Protein AF-A0A7X7NTD8-F1 (afdb_monomer_lite)

Structure (mmCIF, N/CA/C/O backbone):
data_AF-A0A7X7NTD8-F1
#
_entry.id   AF-A0A7X7NTD8-F1
#
loop_
_atom_site.group_PDB
_atom_site.id
_atom_site.type_symbol
_atom_site.label_atom_id
_atom_site.label_alt_id
_atom_site.label_comp_id
_atom_site.label_asym_id
_atom_site.label_entity_id
_atom_site.label_seq_id
_atom_site.pdbx_PDB_ins_code
_atom_site.Cartn_x
_atom_site.Cartn_y
_atom_site.Cartn_z
_atom_site.occupancy
_atom_site.B_iso_or_equiv
_atom_site.auth_seq_id
_atom_site.auth_comp_id
_atom_site.auth_asym_id
_atom_site.auth_atom_id
_atom_site.pdbx_PDB_model_num
ATOM 1 N N . MET A 1 1 ? -6.280 -11.162 -20.261 1.00 55.28 1 MET A N 1
ATOM 2 C CA . MET A 1 1 ? -6.208 -11.152 -18.772 1.00 55.28 1 MET A CA 1
ATOM 3 C C . MET A 1 1 ? -4.834 -10.700 -18.273 1.00 55.28 1 MET A C 1
ATOM 5 O O . MET A 1 1 ? -4.776 -9.935 -17.318 1.00 55.28 1 MET A O 1
ATOM 9 N N . MET A 1 2 ? -3.743 -11.098 -18.939 1.00 66.81 2 MET A N 1
ATOM 10 C CA . MET A 1 2 ? -2.380 -10.634 -18.641 1.00 66.81 2 MET A CA 1
ATOM 11 C C . MET A 1 2 ? -2.207 -9.111 -18.824 1.00 66.81 2 MET A C 1
ATOM 13 O O . MET A 1 2 ? -1.643 -8.460 -17.949 1.00 66.81 2 MET A O 1
ATOM 17 N N . ASP A 1 3 ? -2.833 -8.522 -19.847 1.00 68.06 3 ASP A N 1
ATOM 18 C CA . ASP A 1 3 ? -2.751 -7.078 -20.154 1.00 68.06 3 ASP A CA 1
ATOM 19 C C . ASP A 1 3 ? -3.315 -6.178 -19.038 1.00 68.06 3 ASP A C 1
ATOM 21 O O . ASP A 1 3 ? -2.880 -5.040 -18.839 1.00 68.06 3 ASP A O 1
ATOM 25 N N . TYR A 1 4 ? -4.274 -6.708 -18.270 1.00 72.12 4 TYR A N 1
ATOM 26 C CA . TYR A 1 4 ? -4.878 -6.025 -17.128 1.00 72.12 4 TYR A CA 1
ATOM 27 C C . TYR A 1 4 ? -3.929 -5.978 -15.924 1.00 72.12 4 TYR A C 1
ATOM 29 O O . TYR A 1 4 ? -3.736 -4.921 -15.323 1.00 72.12 4 TYR A O 1
ATOM 37 N N . LEU A 1 5 ? -3.315 -7.117 -15.584 1.00 72.69 5 LEU A N 1
ATOM 38 C CA . LEU A 1 5 ? -2.325 -7.212 -14.505 1.00 72.69 5 LEU A CA 1
ATOM 39 C C . LEU A 1 5 ? -1.090 -6.365 -14.818 1.00 72.69 5 LEU A C 1
ATOM 41 O O . LEU A 1 5 ? -0.591 -5.657 -13.942 1.00 72.69 5 LEU A O 1
ATOM 45 N N . GLU A 1 6 ? -0.645 -6.386 -16.075 1.00 75.31 6 GLU A N 1
ATOM 46 C CA . GLU A 1 6 ? 0.442 -5.543 -16.573 1.00 75.31 6 GLU A CA 1
ATOM 47 C C . GLU A 1 6 ? 0.140 -4.058 -16.365 1.00 75.31 6 GLU A C 1
ATOM 49 O O . GLU A 1 6 ? 0.935 -3.350 -15.745 1.00 75.31 6 GLU A O 1
ATOM 54 N N . GLY A 1 7 ? -1.040 -3.595 -16.784 1.00 73.81 7 GLY A N 1
ATOM 55 C CA . GLY A 1 7 ? -1.454 -2.208 -16.579 1.00 73.81 7 GLY A CA 1
ATOM 56 C C . GLY A 1 7 ? -1.582 -1.815 -15.100 1.00 73.81 7 GLY A C 1
ATOM 57 O O . GLY A 1 7 ? -1.162 -0.719 -14.712 1.00 73.81 7 GLY A O 1
ATOM 58 N N . PHE A 1 8 ? -2.083 -2.717 -14.247 1.00 77.75 8 PHE A N 1
ATOM 59 C CA . PHE A 1 8 ? -2.235 -2.473 -12.806 1.00 77.75 8 PHE A CA 1
ATOM 60 C C . PHE A 1 8 ? -0.898 -2.305 -12.076 1.00 77.75 8 PHE A C 1
ATOM 62 O O . PHE A 1 8 ? -0.786 -1.432 -11.201 1.00 77.75 8 PHE A O 1
ATOM 69 N N . LEU A 1 9 ? 0.090 -3.134 -12.429 1.00 77.50 9 LEU A N 1
ATOM 70 C CA . LEU A 1 9 ? 1.392 -3.242 -11.765 1.00 77.50 9 LEU A CA 1
ATOM 71 C C . LEU A 1 9 ? 2.427 -2.239 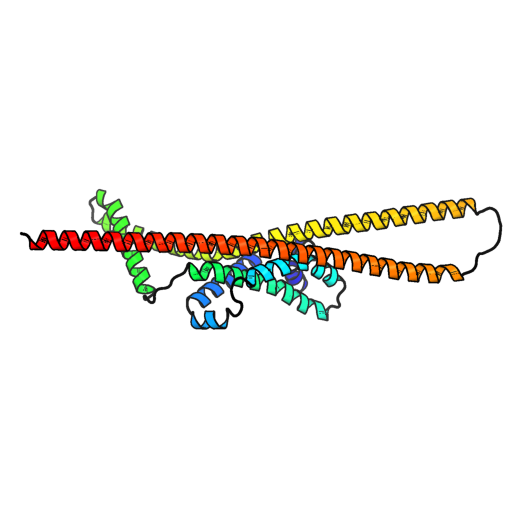-12.304 1.00 77.50 9 LEU A C 1
ATOM 73 O O . LEU A 1 9 ? 3.120 -1.591 -11.509 1.00 77.50 9 LEU A O 1
ATOM 77 N N . ILE A 1 10 ? 2.508 -2.098 -13.632 1.00 75.44 10 ILE A N 1
ATOM 78 C CA . ILE A 1 10 ? 3.484 -1.245 -14.336 1.00 75.44 10 ILE A CA 1
ATOM 79 C C . ILE A 1 10 ? 3.021 0.215 -14.345 1.00 75.44 10 ILE A C 1
ATOM 81 O O . ILE A 1 10 ? 3.829 1.129 -14.179 1.00 75.44 10 ILE A O 1
ATOM 85 N N . GLY A 1 11 ? 1.713 0.437 -14.483 1.00 72.31 11 GLY A N 1
ATOM 86 C CA . GLY A 1 11 ? 1.110 1.761 -14.537 1.00 72.31 11 GLY A CA 1
ATOM 87 C C . GLY A 1 11 ? 0.940 2.321 -15.960 1.00 72.31 11 GLY A C 1
ATOM 88 O O . GLY A 1 11 ? 1.534 1.835 -16.925 1.00 72.31 11 GLY A O 1
ATOM 89 N N . PRO A 1 12 ? 0.126 3.383 -16.100 1.00 71.06 12 PRO A N 1
ATOM 90 C CA . PRO A 1 12 ? -0.392 3.854 -17.389 1.00 71.06 12 PRO A CA 1
ATOM 91 C C . PRO A 1 12 ? 0.629 4.601 -18.262 1.00 71.06 12 PRO A C 1
ATOM 93 O O . PRO A 1 12 ? 0.349 4.888 -19.419 1.00 71.06 12 PRO A O 1
ATOM 96 N N . VAL A 1 13 ? 1.789 4.984 -17.717 1.00 73.06 13 VAL A N 1
ATOM 97 C CA . VAL A 1 13 ? 2.806 5.756 -18.460 1.00 73.06 13 VAL A CA 1
ATOM 98 C C . VAL A 1 13 ? 3.596 4.866 -19.422 1.00 73.06 13 VAL A C 1
ATOM 100 O O . VAL A 1 13 ? 3.995 5.323 -20.498 1.00 73.06 13 VAL A O 1
ATOM 103 N N . TRP A 1 14 ? 3.821 3.613 -19.020 1.00 72.25 14 TRP A N 1
ATOM 104 C CA . TRP A 1 14 ? 4.688 2.659 -19.710 1.00 72.25 14 TRP A CA 1
ATOM 105 C C . TRP A 1 14 ? 3.938 1.471 -20.321 1.00 72.25 14 TRP A C 1
ATOM 107 O O . TRP A 1 14 ? 4.482 0.821 -21.212 1.00 72.25 14 TRP A O 1
ATOM 117 N N . SER A 1 15 ? 2.721 1.185 -19.851 1.00 66.94 15 SER A N 1
ATOM 118 C CA . SER A 1 15 ? 1.863 0.126 -20.382 1.00 66.94 15 SER A CA 1
ATOM 119 C C . SER A 1 15 ? 0.954 0.682 -21.482 1.00 66.94 15 SER A C 1
ATOM 121 O O . SER A 1 15 ? 0.242 1.661 -21.262 1.00 66.94 15 SER A O 1
ATOM 123 N N . ASP A 1 16 ? 1.001 0.059 -22.659 1.00 59.69 16 ASP A N 1
ATOM 124 C CA . ASP A 1 16 ? 0.204 0.402 -23.846 1.00 59.69 16 ASP A CA 1
ATOM 125 C C . ASP A 1 16 ? -1.079 -0.450 -23.915 1.00 59.69 16 ASP A C 1
ATOM 127 O O . ASP A 1 16 ? -1.442 -0.980 -24.959 1.00 59.69 16 ASP A O 1
ATOM 131 N N . THR A 1 17 ? -1.711 -0.690 -22.760 1.00 60.25 17 THR A N 1
ATOM 132 C CA . THR A 1 17 ? -2.904 -1.543 -22.646 1.00 60.25 17 THR A CA 1
ATOM 133 C C . THR A 1 17 ? -4.157 -0.721 -22.345 1.00 60.25 17 THR A C 1
ATOM 135 O O . THR A 1 17 ? -4.093 0.404 -21.832 1.00 60.25 17 THR A O 1
ATOM 138 N N . ASP A 1 18 ? -5.328 -1.327 -22.584 1.00 56.19 18 ASP A N 1
ATOM 139 C CA . ASP A 1 18 ? -6.667 -0.792 -22.269 1.00 56.19 18 ASP A CA 1
ATOM 140 C C . ASP A 1 18 ? -6.844 -0.328 -20.816 1.00 56.19 18 ASP A C 1
ATOM 142 O O . ASP A 1 18 ? -7.830 0.332 -20.475 1.00 56.19 18 ASP A O 1
ATOM 146 N N . TYR A 1 19 ? -5.877 -0.623 -19.947 1.00 58.03 19 TYR A N 1
ATOM 147 C CA . TYR A 1 19 ? -5.820 -0.164 -18.572 1.00 58.03 19 TYR A CA 1
ATOM 148 C C . TYR A 1 19 ? -5.956 1.364 -18.435 1.00 58.03 19 TYR A C 1
ATOM 150 O O . TYR A 1 19 ? -6.501 1.836 -17.438 1.00 58.03 19 TYR A O 1
ATOM 158 N N . ARG A 1 20 ? -5.546 2.141 -19.448 1.00 55.84 20 ARG A N 1
ATOM 159 C CA . ARG A 1 20 ? -5.710 3.606 -19.486 1.00 55.84 20 ARG A CA 1
ATOM 160 C C . ARG A 1 20 ? -7.172 4.068 -19.612 1.00 55.84 20 ARG A C 1
ATOM 162 O O . ARG A 1 20 ? -7.479 5.181 -19.195 1.00 55.84 20 ARG A O 1
ATOM 169 N N . SER A 1 21 ? -8.057 3.247 -20.180 1.00 57.66 21 SER A N 1
ATOM 170 C CA . SER A 1 21 ? -9.418 3.659 -20.567 1.00 57.66 21 SER A CA 1
ATOM 171 C C . SER A 1 21 ? -10.470 3.508 -19.460 1.00 57.66 21 SER A C 1
ATOM 173 O O . SER A 1 21 ? -11.491 4.193 -19.488 1.00 57.66 21 SER A O 1
ATOM 175 N N . ARG A 1 22 ? -10.237 2.645 -18.459 1.00 61.97 22 ARG A N 1
ATOM 176 C CA . ARG A 1 22 ? -11.223 2.317 -17.411 1.00 61.97 22 ARG A CA 1
ATOM 177 C C . ARG A 1 22 ? -10.744 2.720 -16.012 1.00 61.97 22 ARG A C 1
ATOM 179 O O . ARG A 1 22 ? -9.562 2.646 -15.691 1.00 61.97 22 ARG A O 1
ATOM 186 N N . ARG A 1 23 ? -11.677 3.149 -15.152 1.00 63.44 23 ARG A N 1
ATOM 187 C CA . ARG A 1 23 ? -11.407 3.435 -13.731 1.00 63.44 23 ARG A CA 1
ATOM 188 C C . ARG A 1 23 ? -11.346 2.122 -12.947 1.00 63.44 23 ARG A C 1
ATOM 190 O O . ARG A 1 23 ? -12.365 1.474 -12.751 1.00 63.44 23 ARG A O 1
ATOM 197 N N . HIS A 1 24 ? -10.168 1.766 -12.443 1.00 71.94 24 HIS A N 1
ATOM 198 C CA . HIS A 1 24 ? -9.930 0.484 -11.755 1.00 71.94 24 HIS A CA 1
ATOM 199 C C . HIS A 1 24 ? -9.944 0.601 -10.230 1.00 71.94 24 HIS A C 1
ATOM 201 O O . HIS A 1 24 ? -9.106 0.016 -9.547 1.00 71.94 24 HIS A O 1
ATOM 207 N N . PHE A 1 25 ? -10.854 1.401 -9.674 1.00 77.62 25 PHE A N 1
ATOM 208 C CA . PHE A 1 25 ? -10.899 1.668 -8.231 1.00 77.62 25 PHE A CA 1
ATOM 209 C C . PHE A 1 25 ? -11.107 0.385 -7.405 1.00 77.62 25 PHE A C 1
ATOM 211 O O . PHE A 1 25 ? -10.413 0.181 -6.412 1.00 77.62 25 PHE A O 1
ATOM 218 N N . SER A 1 26 ? -11.960 -0.531 -7.875 1.00 81.00 26 SER A N 1
ATOM 219 C CA . SER A 1 26 ? -12.276 -1.799 -7.200 1.00 81.00 26 SER A CA 1
ATOM 220 C C . SER A 1 26 ? -11.051 -2.674 -6.926 1.00 81.00 26 SER A C 1
ATOM 222 O O . SER A 1 26 ? -10.936 -3.232 -5.841 1.00 81.00 26 SER A O 1
ATOM 224 N N . ALA A 1 27 ? -10.089 -2.747 -7.850 1.00 83.62 27 ALA A N 1
ATOM 225 C CA . ALA A 1 27 ? -8.867 -3.528 -7.648 1.00 83.62 27 ALA A CA 1
ATOM 226 C C . ALA A 1 27 ? -7.943 -2.929 -6.576 1.00 83.62 27 ALA A C 1
ATOM 228 O O . ALA A 1 27 ? -7.255 -3.662 -5.870 1.00 83.62 27 ALA A O 1
ATOM 229 N N . HIS A 1 28 ? -7.941 -1.601 -6.426 1.00 86.31 28 HIS A N 1
ATOM 230 C CA . HIS A 1 28 ? -7.182 -0.934 -5.365 1.00 86.31 28 HIS A CA 1
ATOM 231 C C . HIS A 1 28 ? -7.837 -1.161 -4.006 1.00 86.31 28 HIS A C 1
ATOM 233 O O . HIS A 1 28 ? -7.135 -1.455 -3.043 1.00 86.31 28 HIS A O 1
ATOM 239 N N . VAL A 1 29 ? -9.170 -1.080 -3.949 1.00 87.12 29 VAL A N 1
ATOM 240 C CA . VAL A 1 29 ? -9.947 -1.397 -2.744 1.00 87.12 29 VAL A CA 1
ATOM 241 C C . VAL A 1 29 ? -9.748 -2.855 -2.344 1.00 87.12 29 VAL A C 1
ATOM 243 O O . VAL A 1 29 ? -9.482 -3.124 -1.180 1.00 87.12 29 VAL A O 1
ATOM 246 N N . PHE A 1 30 ? -9.787 -3.786 -3.299 1.00 88.56 30 PHE A N 1
ATOM 247 C CA . PHE A 1 30 ? -9.545 -5.203 -3.039 1.00 88.56 30 PHE A CA 1
ATOM 248 C C . PHE A 1 30 ? -8.137 -5.453 -2.482 1.00 88.56 30 PHE A C 1
ATOM 250 O O . PHE A 1 30 ? -7.990 -6.121 -1.462 1.00 88.56 30 PHE A O 1
ATOM 257 N N . LEU A 1 31 ? -7.101 -4.862 -3.090 1.00 88.94 31 LEU A N 1
ATOM 258 C CA . LEU A 1 31 ? -5.731 -4.977 -2.584 1.00 88.94 31 LEU A CA 1
ATOM 259 C C . LEU A 1 31 ? -5.582 -4.362 -1.182 1.00 88.94 31 LEU A C 1
ATOM 261 O O . LEU A 1 31 ? -4.941 -4.958 -0.319 1.00 88.94 31 LEU A O 1
ATOM 265 N N . ALA A 1 32 ? -6.191 -3.198 -0.938 1.00 89.62 32 ALA A N 1
ATOM 266 C CA . ALA A 1 32 ? -6.189 -2.552 0.374 1.00 89.62 32 ALA A CA 1
ATOM 267 C C . ALA A 1 32 ? -6.901 -3.408 1.432 1.00 89.62 32 ALA A C 1
ATOM 269 O O . ALA A 1 32 ? -6.377 -3.575 2.530 1.00 89.62 32 ALA A O 1
ATOM 270 N N . ALA A 1 33 ? -8.044 -4.004 1.084 1.00 88.00 33 ALA A N 1
ATOM 271 C CA . ALA A 1 33 ? -8.779 -4.923 1.946 1.00 88.00 33 ALA A CA 1
ATOM 272 C C . ALA A 1 33 ? -7.965 -6.191 2.252 1.00 88.00 33 ALA A C 1
ATOM 274 O O . ALA A 1 33 ? -7.917 -6.619 3.401 1.00 88.00 33 ALA A O 1
ATOM 275 N N . MET A 1 34 ? -7.254 -6.753 1.266 1.00 91.50 34 MET A N 1
ATOM 276 C CA . MET A 1 34 ? -6.333 -7.871 1.500 1.00 91.50 34 MET A CA 1
ATOM 277 C C . MET A 1 34 ? -5.186 -7.487 2.443 1.00 91.50 34 MET A C 1
ATOM 279 O O . MET A 1 34 ? -4.854 -8.258 3.340 1.00 91.50 34 MET A O 1
ATOM 283 N N . MET A 1 35 ? -4.592 -6.301 2.273 1.00 92.31 35 MET A N 1
ATOM 284 C CA . MET A 1 35 ? -3.548 -5.795 3.175 1.00 92.31 35 MET A CA 1
ATOM 285 C C . MET A 1 35 ? -4.090 -5.587 4.597 1.00 92.31 35 MET A C 1
ATOM 287 O O . MET A 1 35 ? -3.434 -5.976 5.558 1.00 92.31 35 MET A O 1
ATOM 291 N N . ALA A 1 36 ? -5.297 -5.036 4.739 1.00 89.38 36 ALA A N 1
ATOM 292 C CA . ALA A 1 36 ? -5.978 -4.881 6.023 1.00 89.38 36 ALA A CA 1
ATOM 293 C C . ALA A 1 36 ? -6.239 -6.235 6.705 1.00 89.38 36 ALA A C 1
ATOM 295 O O . ALA A 1 36 ? -5.890 -6.417 7.870 1.00 89.38 36 ALA A O 1
ATOM 296 N N . ALA A 1 37 ? -6.784 -7.209 5.971 1.00 89.38 37 ALA A N 1
ATOM 297 C CA . ALA A 1 37 ? -7.037 -8.555 6.484 1.00 89.38 37 ALA A CA 1
ATOM 298 C C . ALA A 1 37 ? -5.739 -9.258 6.911 1.00 89.38 37 ALA A C 1
ATOM 300 O O . ALA A 1 37 ? -5.676 -9.851 7.988 1.00 89.38 37 ALA A O 1
ATOM 301 N N . ALA A 1 38 ? -4.678 -9.143 6.105 1.00 89.94 38 ALA A N 1
ATOM 302 C CA . ALA A 1 38 ? -3.364 -9.674 6.449 1.00 89.94 38 ALA A CA 1
ATOM 303 C C . ALA A 1 38 ? -2.789 -9.000 7.704 1.00 89.94 38 ALA A C 1
ATOM 305 O O . ALA A 1 38 ? -2.224 -9.683 8.553 1.00 89.94 38 ALA A O 1
ATOM 306 N N . PHE A 1 39 ? -2.958 -7.683 7.857 1.00 89.19 39 PHE A N 1
ATOM 307 C CA . PHE A 1 39 ? -2.539 -6.970 9.063 1.00 89.19 39 PHE A CA 1
ATOM 308 C C . PHE A 1 39 ? -3.281 -7.476 10.305 1.00 89.19 39 PHE A C 1
ATOM 310 O O . PHE A 1 39 ? -2.633 -7.830 11.285 1.00 89.19 39 PHE A O 1
ATOM 317 N N . VAL A 1 40 ? -4.613 -7.592 10.251 1.00 87.81 40 VAL A N 1
ATOM 318 C CA . VAL A 1 40 ? -5.417 -8.139 11.361 1.00 87.81 40 VAL A CA 1
ATOM 319 C C . VAL A 1 40 ? -4.952 -9.543 11.734 1.00 87.81 40 VAL A C 1
ATOM 321 O O . VAL A 1 40 ? -4.741 -9.821 12.910 1.00 87.81 40 VAL A O 1
ATOM 324 N N . LEU A 1 41 ? -4.722 -10.408 10.743 1.00 88.12 41 LEU A N 1
ATOM 325 C CA . LEU A 1 41 ? -4.233 -11.764 10.980 1.00 88.12 41 LEU A CA 1
ATOM 326 C C . LEU A 1 41 ? -2.873 -11.770 11.698 1.00 88.12 41 LEU A C 1
ATOM 328 O O . LEU A 1 41 ? -2.687 -12.518 12.655 1.00 88.12 41 LEU A O 1
ATOM 332 N N . LEU A 1 42 ? -1.927 -10.934 11.261 1.00 85.94 42 LEU A N 1
ATOM 333 C CA . LEU A 1 42 ? -0.607 -10.831 11.893 1.00 85.94 42 LEU A CA 1
ATOM 334 C C . LEU A 1 42 ? -0.700 -10.292 13.324 1.00 85.94 42 LEU A C 1
ATOM 336 O O . LEU A 1 42 ? 0.057 -10.730 14.189 1.00 85.94 42 LEU A O 1
ATOM 340 N N . THR A 1 43 ? -1.636 -9.383 13.578 1.00 83.31 43 THR A N 1
ATOM 341 C CA . THR A 1 43 ? -1.851 -8.814 14.907 1.00 83.31 43 THR A CA 1
ATOM 342 C C . THR A 1 43 ? -2.520 -9.810 15.864 1.00 83.31 43 THR A C 1
ATOM 344 O O . THR A 1 43 ? -2.132 -9.880 17.027 1.00 83.31 43 THR A O 1
ATOM 347 N N . LEU A 1 44 ? -3.461 -10.634 15.387 1.00 83.44 44 LEU A N 1
ATOM 348 C CA . LEU A 1 44 ? -4.099 -11.691 16.190 1.00 83.44 44 LEU A CA 1
ATOM 349 C C . LEU A 1 44 ? -3.156 -12.870 16.483 1.00 83.44 44 LEU A C 1
ATOM 351 O O . LEU A 1 44 ? -3.263 -13.508 17.528 1.00 83.44 44 LEU A O 1
ATOM 355 N N . TYR A 1 45 ? -2.220 -13.160 15.575 1.00 85.00 45 TYR A N 1
ATOM 356 C CA . TYR A 1 45 ? -1.281 -14.275 15.698 1.00 85.00 45 TYR A CA 1
ATOM 357 C C . TYR A 1 45 ? 0.176 -13.780 15.706 1.00 85.00 45 TYR A C 1
ATOM 359 O O . TYR A 1 45 ? 0.891 -13.931 14.707 1.00 85.00 45 TYR A O 1
ATOM 367 N N . PRO A 1 46 ? 0.685 -13.269 16.844 1.00 80.31 46 PRO A N 1
ATOM 368 C CA . PRO A 1 46 ? 2.034 -12.699 16.926 1.00 80.31 46 PRO A CA 1
ATOM 369 C C . PRO A 1 46 ? 3.143 -13.716 16.602 1.00 80.31 46 PRO A C 1
ATOM 371 O O . PRO A 1 46 ? 4.192 -13.355 16.067 1.00 80.31 46 PRO A O 1
ATOM 374 N N . ASN A 1 47 ? 2.896 -15.009 16.837 1.00 83.19 47 ASN A N 1
ATOM 375 C CA . ASN A 1 47 ? 3.806 -16.090 16.444 1.00 83.19 47 ASN A CA 1
ATOM 376 C C . ASN A 1 47 ? 3.979 -16.192 14.917 1.00 83.19 47 ASN A C 1
ATOM 378 O O . ASN A 1 47 ? 5.073 -16.504 14.441 1.00 83.19 47 ASN A O 1
ATOM 382 N N . LEU A 1 48 ? 2.919 -15.924 14.142 1.00 82.50 48 LEU A N 1
ATOM 383 C CA . LEU A 1 48 ? 2.996 -15.843 12.681 1.00 82.50 48 LEU A CA 1
ATOM 384 C C . LEU A 1 48 ? 3.717 -14.562 12.260 1.00 82.50 48 LEU A C 1
ATOM 386 O O . LEU A 1 48 ? 4.580 -14.618 11.384 1.00 82.50 48 LEU A O 1
ATOM 390 N N . ALA A 1 49 ? 3.445 -13.436 12.924 1.00 79.38 49 ALA A N 1
ATOM 391 C CA . ALA A 1 49 ? 4.128 -12.173 12.654 1.00 79.38 49 ALA A CA 1
ATOM 392 C C . ALA A 1 49 ? 5.649 -12.277 12.819 1.00 79.38 49 ALA A C 1
ATOM 394 O O . ALA A 1 49 ? 6.384 -11.846 11.933 1.00 79.38 49 ALA A O 1
ATOM 395 N N . ALA A 1 50 ? 6.132 -12.936 13.874 1.00 79.69 50 ALA A N 1
ATOM 396 C CA . ALA A 1 50 ? 7.565 -13.147 14.085 1.00 79.69 50 ALA A CA 1
ATOM 397 C C . ALA A 1 50 ? 8.234 -13.988 12.977 1.00 79.69 50 ALA A C 1
ATOM 399 O O . ALA A 1 50 ? 9.409 -13.780 12.678 1.00 79.69 50 ALA A O 1
ATOM 400 N N . ARG A 1 51 ? 7.502 -14.921 12.349 1.00 82.25 51 ARG A N 1
ATOM 401 C CA . ARG A 1 51 ? 8.016 -15.744 11.236 1.00 82.25 51 ARG A CA 1
ATOM 402 C C . ARG A 1 51 ? 7.947 -15.025 9.892 1.00 82.25 51 ARG A C 1
ATOM 404 O O . ARG A 1 51 ? 8.852 -15.168 9.076 1.00 82.25 51 ARG A O 1
ATOM 411 N N . VAL A 1 52 ? 6.871 -14.280 9.648 1.00 79.75 52 VAL A N 1
ATOM 412 C CA . VAL A 1 52 ? 6.621 -13.602 8.368 1.00 79.75 52 VAL A CA 1
ATOM 413 C C . VAL A 1 52 ? 7.432 -12.308 8.265 1.00 79.75 52 VAL A C 1
ATOM 415 O O . VAL A 1 52 ? 7.970 -11.992 7.202 1.00 79.75 52 VAL A O 1
ATOM 418 N N . ILE A 1 53 ? 7.596 -11.560 9.359 1.00 80.19 53 ILE A N 1
ATOM 419 C CA . ILE A 1 53 ? 8.355 -10.303 9.380 1.00 80.19 53 ILE A CA 1
ATOM 420 C C . ILE A 1 53 ? 9.857 -10.607 9.501 1.00 80.19 53 ILE A C 1
ATOM 422 O O . ILE A 1 53 ? 10.495 -10.393 10.528 1.00 80.19 53 ILE A O 1
ATOM 426 N N . VAL A 1 54 ? 10.441 -11.112 8.414 1.00 80.25 54 VAL A N 1
ATOM 427 C CA . VAL A 1 54 ? 11.879 -11.426 8.334 1.00 80.25 54 VAL A CA 1
ATOM 428 C C . VAL A 1 54 ? 12.722 -10.152 8.195 1.00 80.25 54 VAL A C 1
ATOM 430 O O . VAL A 1 54 ? 13.818 -10.039 8.747 1.00 80.25 54 VAL A O 1
ATOM 433 N N . ILE A 1 55 ? 12.217 -9.163 7.451 1.00 81.62 55 ILE A N 1
ATOM 434 C CA . ILE A 1 55 ? 12.950 -7.932 7.143 1.00 81.62 55 ILE A CA 1
ATOM 435 C C . ILE A 1 55 ? 12.813 -6.948 8.309 1.00 81.62 55 ILE A C 1
ATOM 437 O O . ILE A 1 55 ? 11.728 -6.424 8.571 1.00 81.62 55 ILE A O 1
ATOM 441 N N . LYS A 1 56 ? 13.933 -6.662 8.981 1.00 84.62 56 LYS A N 1
ATOM 442 C CA . LYS A 1 56 ? 13.994 -5.720 10.107 1.00 84.62 56 LYS A CA 1
ATOM 443 C C . LYS A 1 56 ? 13.915 -4.265 9.648 1.00 84.62 56 LYS A C 1
ATOM 445 O O . LYS A 1 56 ? 14.457 -3.887 8.607 1.00 84.62 56 LYS A O 1
ATOM 450 N N . TRP A 1 57 ? 13.306 -3.423 10.475 1.00 77.75 57 TRP A N 1
ATOM 451 C CA . TRP A 1 57 ? 13.410 -1.973 10.336 1.00 77.75 57 TRP A CA 1
ATOM 452 C C . TRP A 1 57 ? 14.887 -1.529 10.362 1.00 77.75 57 TRP A C 1
ATOM 454 O O . TRP A 1 57 ? 15.644 -2.050 11.185 1.00 77.75 57 TRP A O 1
ATOM 464 N N . PRO A 1 58 ? 15.346 -0.586 9.509 1.00 86.44 58 PRO A N 1
ATOM 465 C CA . PRO A 1 58 ? 14.617 0.261 8.553 1.00 86.44 58 PRO A CA 1
ATOM 466 C C . PRO A 1 58 ? 14.699 -0.221 7.087 1.00 86.44 58 PRO A C 1
ATOM 468 O O . PRO A 1 58 ? 14.541 0.581 6.167 1.00 86.44 58 PRO A O 1
ATOM 471 N N . LEU A 1 59 ? 15.004 -1.498 6.828 1.00 86.50 59 LEU A N 1
ATOM 472 C CA . LEU A 1 59 ? 15.238 -1.975 5.458 1.00 86.50 59 LEU A CA 1
ATOM 473 C C . LEU A 1 59 ? 14.019 -1.878 4.514 1.00 86.50 59 LEU A C 1
ATOM 475 O O . LEU A 1 59 ? 14.236 -1.496 3.362 1.00 86.50 59 LEU A O 1
ATOM 479 N N . PRO A 1 60 ? 12.766 -2.172 4.930 1.00 88.12 60 PRO A N 1
ATOM 480 C CA . PRO A 1 60 ? 11.623 -2.165 4.015 1.00 88.12 60 PRO A CA 1
ATOM 481 C C . PRO A 1 60 ? 11.408 -0.834 3.274 1.00 88.12 60 PRO A C 1
ATOM 483 O O . PRO A 1 60 ? 11.334 -0.865 2.044 1.00 88.12 60 PRO A O 1
ATOM 486 N N . PRO A 1 61 ? 11.379 0.343 3.939 1.00 86.12 61 PRO A N 1
ATOM 487 C CA . PRO A 1 61 ? 11.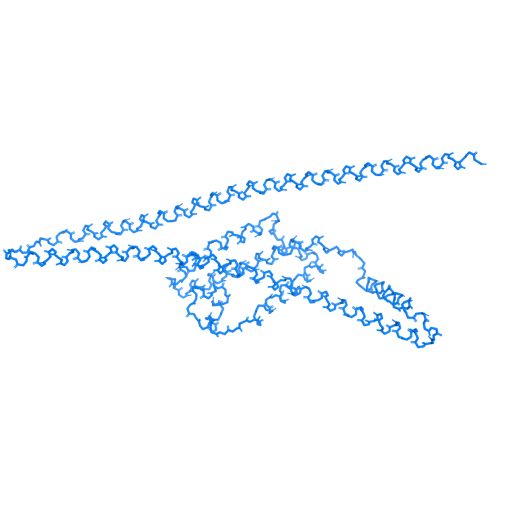210 1.609 3.228 1.00 86.12 61 PRO A CA 1
ATOM 488 C C . PRO A 1 61 ? 12.411 1.958 2.339 1.00 86.12 61 PRO A C 1
ATOM 490 O O . PRO A 1 61 ? 12.225 2.525 1.266 1.00 86.12 61 PRO A O 1
ATOM 493 N N . ILE A 1 62 ? 13.639 1.591 2.726 1.00 88.31 62 ILE A N 1
ATOM 494 C CA . ILE A 1 62 ? 14.830 1.835 1.894 1.00 88.31 62 ILE A CA 1
ATOM 495 C C . ILE A 1 62 ? 14.727 1.042 0.591 1.00 88.31 62 ILE A C 1
ATOM 497 O O . ILE A 1 62 ? 14.876 1.610 -0.489 1.00 88.31 62 ILE A O 1
ATOM 501 N N . LEU A 1 63 ? 14.434 -0.256 0.683 1.00 89.56 63 LEU A N 1
ATOM 502 C CA . LEU A 1 63 ? 14.271 -1.114 -0.488 1.00 89.56 63 LEU A CA 1
ATOM 503 C C . LEU A 1 63 ? 13.094 -0.659 -1.363 1.00 89.56 63 LEU A C 1
ATOM 505 O O . LEU A 1 63 ? 13.205 -0.695 -2.587 1.00 89.56 63 LEU A O 1
ATOM 509 N N . LEU A 1 64 ? 12.008 -0.164 -0.759 1.00 89.75 64 LEU A N 1
ATOM 510 C CA . LEU A 1 64 ? 10.867 0.389 -1.489 1.00 89.75 64 LEU A CA 1
ATOM 511 C C . LEU A 1 64 ? 11.281 1.613 -2.314 1.00 89.75 64 LEU A C 1
ATOM 513 O O . LEU A 1 64 ? 10.946 1.694 -3.492 1.00 89.75 64 LEU A O 1
ATOM 517 N N . ILE A 1 65 ? 12.041 2.537 -1.720 1.00 88.88 65 ILE A N 1
ATOM 518 C CA . ILE A 1 65 ? 12.545 3.733 -2.411 1.00 88.88 65 ILE A CA 1
ATOM 519 C C . ILE A 1 65 ? 13.457 3.338 -3.574 1.00 88.88 65 ILE A C 1
ATOM 521 O O . ILE A 1 65 ? 13.272 3.835 -4.683 1.00 88.88 65 ILE A O 1
ATOM 525 N N . ILE A 1 66 ? 14.408 2.422 -3.356 1.00 88.50 66 ILE A N 1
ATOM 526 C CA . ILE A 1 66 ? 15.263 1.901 -4.438 1.00 88.50 66 ILE A CA 1
ATOM 527 C C . ILE A 1 66 ? 14.393 1.367 -5.570 1.00 88.50 66 ILE A C 1
ATOM 529 O O . ILE A 1 66 ? 14.600 1.720 -6.729 1.00 88.50 66 ILE A O 1
ATOM 533 N N . LEU A 1 67 ? 13.417 0.527 -5.228 1.00 89.19 67 LEU A N 1
ATOM 534 C CA . LEU A 1 67 ? 12.584 -0.141 -6.209 1.00 89.19 67 LEU A CA 1
ATOM 535 C C . LEU A 1 67 ? 11.748 0.862 -7.011 1.00 89.19 67 LEU A C 1
ATOM 537 O O . LEU A 1 67 ? 11.704 0.740 -8.229 1.00 89.19 67 LEU A O 1
ATOM 541 N N . LEU A 1 68 ? 11.179 1.889 -6.366 1.00 88.44 68 LEU A N 1
ATOM 542 C CA . LEU A 1 68 ? 10.466 2.994 -7.027 1.00 88.44 68 LEU A CA 1
ATOM 543 C C . LEU A 1 68 ? 11.357 3.736 -8.037 1.00 88.44 68 LEU A C 1
ATOM 545 O O . LEU A 1 68 ? 10.920 4.039 -9.148 1.00 88.44 68 LEU A O 1
ATOM 549 N N . LEU A 1 69 ? 12.620 3.997 -7.683 1.00 86.94 69 LEU A N 1
ATOM 550 C CA . LEU A 1 69 ? 13.568 4.664 -8.580 1.00 86.94 69 LEU A CA 1
ATOM 551 C C . LEU A 1 69 ? 14.049 3.771 -9.727 1.00 86.94 69 LEU A C 1
ATOM 553 O O . LEU A 1 69 ? 14.299 4.271 -10.823 1.00 86.94 69 LEU A O 1
ATOM 557 N N . LEU A 1 70 ? 14.206 2.467 -9.494 1.00 85.81 70 LEU A N 1
ATOM 558 C CA . LEU A 1 70 ? 14.602 1.517 -10.538 1.00 85.81 70 LEU A CA 1
ATOM 559 C C . LEU A 1 70 ? 13.452 1.212 -11.503 1.00 85.81 70 LEU A C 1
ATOM 561 O O . LEU A 1 70 ? 13.689 0.888 -12.667 1.00 85.81 70 LEU A O 1
ATOM 565 N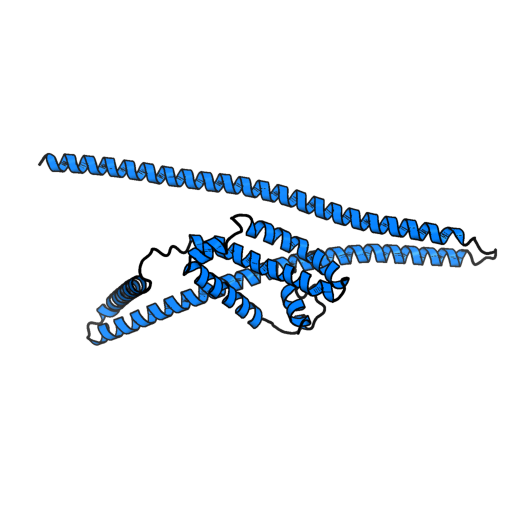 N . ASN A 1 71 ? 12.216 1.345 -11.035 1.00 85.62 71 ASN A N 1
ATOM 566 C CA . ASN A 1 71 ? 11.007 0.998 -11.759 1.00 85.62 71 ASN A CA 1
ATOM 567 C C . ASN A 1 71 ? 10.899 1.580 -13.187 1.00 85.62 71 ASN A C 1
ATOM 569 O O . ASN A 1 71 ? 10.640 0.797 -14.100 1.00 85.62 71 ASN A O 1
ATOM 573 N N . PRO A 1 72 ? 11.143 2.883 -13.459 1.00 80.81 72 PRO A N 1
ATOM 574 C CA . PRO A 1 72 ? 11.092 3.407 -14.828 1.00 80.81 72 PRO A CA 1
ATOM 575 C C . PRO A 1 72 ? 12.114 2.742 -15.760 1.00 80.81 72 PRO A C 1
ATOM 577 O O . PRO A 1 72 ? 11.821 2.487 -16.928 1.00 80.81 72 PRO A O 1
ATOM 580 N N . PHE A 1 73 ? 13.305 2.406 -15.257 1.00 81.19 73 PHE A N 1
ATOM 581 C CA . PHE A 1 73 ? 14.327 1.716 -16.047 1.00 81.19 73 PHE A CA 1
ATOM 582 C C . PHE A 1 73 ? 13.887 0.292 -16.381 1.00 81.19 73 PHE A C 1
ATOM 584 O O . PHE A 1 73 ? 13.990 -0.133 -17.534 1.00 81.19 73 PHE A O 1
ATOM 591 N N . ILE A 1 74 ? 13.335 -0.411 -15.390 1.00 80.44 74 ILE A N 1
ATOM 592 C CA . ILE A 1 74 ? 12.764 -1.750 -15.555 1.00 80.44 74 ILE A CA 1
ATOM 593 C C . ILE A 1 74 ? 11.638 -1.719 -16.601 1.00 80.44 74 ILE A C 1
ATOM 595 O O . ILE A 1 74 ? 11.619 -2.562 -17.497 1.00 80.44 74 ILE A O 1
ATOM 599 N N . SER A 1 75 ? 10.776 -0.700 -16.576 1.00 79.06 75 SER A N 1
ATOM 600 C CA . SER A 1 75 ? 9.687 -0.514 -17.545 1.00 79.06 75 SER A CA 1
ATOM 601 C C . SER A 1 75 ? 10.179 -0.265 -18.981 1.00 79.06 75 SER A C 1
ATOM 603 O O . SER A 1 75 ? 9.559 -0.718 -19.945 1.00 79.06 75 SER A O 1
ATOM 605 N N . ILE A 1 76 ? 11.314 0.419 -19.165 1.00 73.31 76 ILE A N 1
ATOM 606 C CA . ILE A 1 76 ? 11.927 0.594 -20.495 1.00 73.31 76 ILE A CA 1
ATOM 607 C C . ILE A 1 76 ? 12.439 -0.746 -21.035 1.00 73.31 76 ILE A C 1
ATOM 609 O O . ILE A 1 76 ? 12.242 -1.050 -22.216 1.00 73.31 76 ILE A O 1
ATOM 613 N N . LEU A 1 77 ? 13.087 -1.537 -20.177 1.00 72.00 77 LEU A N 1
ATOM 614 C CA . LEU A 1 77 ? 13.576 -2.875 -20.505 1.00 72.00 77 LEU A CA 1
ATOM 615 C C . LEU A 1 77 ? 12.418 -3.819 -20.832 1.00 72.00 77 LEU A C 1
ATOM 617 O O . LEU A 1 77 ? 12.496 -4.529 -21.833 1.00 72.00 77 LEU A O 1
ATOM 621 N N . TYR A 1 78 ? 11.339 -3.763 -20.049 1.00 76.88 78 TYR A N 1
ATOM 622 C CA . TYR A 1 78 ? 10.156 -4.619 -20.144 1.00 76.88 78 TYR A CA 1
ATOM 623 C C . TYR A 1 78 ? 9.622 -4.769 -21.579 1.00 76.88 78 TYR A C 1
ATOM 625 O O . TYR A 1 78 ? 9.393 -5.885 -22.044 1.00 76.88 78 TYR A O 1
ATOM 633 N N . ARG A 1 79 ? 9.527 -3.665 -22.335 1.00 70.38 79 ARG A N 1
ATOM 634 C CA . ARG A 1 79 ? 9.041 -3.673 -23.732 1.00 70.38 79 ARG A CA 1
ATOM 635 C C . ARG A 1 79 ? 9.942 -4.427 -24.712 1.00 70.38 79 ARG A C 1
ATOM 637 O O . ARG A 1 79 ? 9.494 -4.789 -25.794 1.00 70.38 79 ARG A O 1
ATOM 644 N N . ARG A 1 80 ? 11.212 -4.638 -24.366 1.00 69.12 80 ARG A N 1
ATOM 645 C CA . ARG A 1 80 ? 12.201 -5.314 -25.218 1.00 69.12 80 ARG A CA 1
ATOM 646 C C . ARG A 1 80 ? 12.365 -6.797 -24.882 1.00 69.12 80 ARG A C 1
ATOM 648 O O . ARG A 1 80 ? 13.137 -7.470 -25.558 1.00 69.12 80 ARG A O 1
ATOM 655 N N . LEU A 1 81 ? 11.688 -7.298 -23.845 1.00 72.56 81 LEU A N 1
ATOM 656 C CA . LEU A 1 81 ? 11.863 -8.666 -23.360 1.00 72.56 81 LEU A CA 1
ATOM 657 C C . LEU A 1 81 ? 10.867 -9.658 -23.990 1.00 72.56 81 LEU A C 1
ATOM 659 O O . LEU A 1 81 ? 9.707 -9.305 -24.249 1.00 72.56 81 LEU A O 1
ATOM 663 N N . PRO A 1 82 ? 11.306 -10.916 -24.207 1.00 75.81 82 PRO A N 1
ATOM 664 C CA . PRO A 1 82 ? 10.451 -11.985 -24.705 1.00 75.81 82 PRO A CA 1
ATOM 665 C C . PRO A 1 82 ? 9.362 -12.334 -23.685 1.00 75.81 82 PRO A C 1
ATOM 667 O O . PRO A 1 82 ? 9.542 -12.163 -22.477 1.00 75.81 82 PRO A O 1
ATOM 670 N N . PHE A 1 83 ? 8.237 -12.854 -24.181 1.00 76.38 83 PHE A N 1
ATOM 671 C CA . PHE A 1 83 ? 7.023 -13.120 -23.401 1.00 76.38 83 PHE A CA 1
ATOM 672 C C . PHE A 1 83 ? 7.281 -13.914 -22.106 1.00 76.38 83 PHE A C 1
ATOM 674 O O . PHE A 1 83 ? 6.768 -13.544 -21.056 1.00 76.38 83 PHE A O 1
ATOM 681 N N . PHE A 1 84 ? 8.160 -14.922 -22.145 1.00 78.00 84 PHE A N 1
ATOM 682 C CA . PHE A 1 84 ? 8.474 -15.788 -21.000 1.00 78.00 84 PHE A CA 1
ATOM 683 C C . PHE A 1 84 ? 9.128 -15.074 -19.807 1.00 78.00 84 PHE A C 1
ATOM 685 O O . PHE A 1 84 ? 8.994 -15.531 -18.677 1.00 78.00 84 PHE A O 1
ATOM 692 N N . VAL A 1 85 ? 9.825 -13.953 -20.025 1.00 78.00 85 VAL A N 1
ATOM 693 C CA . VAL A 1 85 ? 10.516 -13.218 -18.944 1.00 78.00 85 VAL A CA 1
ATOM 694 C C . VAL A 1 85 ? 9.603 -12.160 -18.311 1.00 78.00 85 VAL A C 1
ATOM 696 O O . VAL A 1 85 ? 9.859 -11.685 -17.204 1.00 78.00 85 VAL A O 1
ATOM 699 N N . ARG A 1 86 ? 8.494 -11.806 -18.972 1.00 79.38 86 ARG A N 1
ATOM 700 C CA . ARG A 1 86 ? 7.555 -10.783 -18.489 1.00 79.38 86 ARG A CA 1
ATOM 701 C C . ARG A 1 86 ? 6.935 -11.125 -17.126 1.00 79.38 86 ARG A C 1
ATOM 703 O O . ARG A 1 86 ? 6.954 -10.238 -16.274 1.00 79.38 86 ARG A O 1
ATOM 710 N N . PRO A 1 87 ? 6.468 -12.360 -16.845 1.00 81.38 87 PRO A N 1
ATOM 711 C CA . PRO A 1 87 ? 5.906 -12.708 -15.536 1.00 81.38 87 PRO A CA 1
ATOM 712 C C . PRO A 1 87 ? 6.884 -12.503 -14.372 1.00 81.38 87 PRO A C 1
ATOM 714 O O . PRO A 1 87 ? 6.481 -12.069 -13.295 1.00 81.38 87 PRO A O 1
ATOM 717 N N . LEU A 1 88 ? 8.181 -12.740 -14.596 1.00 82.00 88 LEU A N 1
ATOM 718 C CA . LEU A 1 88 ? 9.209 -12.516 -13.578 1.00 82.00 88 LEU A CA 1
ATOM 719 C C . LEU A 1 88 ? 9.319 -11.030 -13.209 1.00 82.00 88 LEU A C 1
ATOM 721 O O . LEU A 1 88 ? 9.467 -10.680 -12.041 1.00 82.00 88 LEU A O 1
ATOM 725 N N . LEU A 1 89 ? 9.191 -10.143 -14.196 1.00 80.88 89 LEU A N 1
ATOM 726 C CA . LEU A 1 89 ? 9.156 -8.700 -13.963 1.00 80.88 89 LEU A CA 1
ATOM 727 C C . LEU A 1 89 ? 7.880 -8.278 -13.239 1.00 80.88 89 LEU A C 1
ATOM 729 O O . LEU A 1 89 ? 7.962 -7.459 -12.327 1.00 80.88 89 LEU A O 1
ATOM 733 N N . LEU A 1 90 ? 6.723 -8.869 -13.563 1.00 82.56 90 LEU A N 1
ATOM 734 C CA . LEU A 1 90 ? 5.482 -8.632 -12.812 1.00 82.56 90 LEU A CA 1
ATOM 735 C C . LEU A 1 90 ? 5.650 -8.967 -11.325 1.00 82.56 90 LEU A C 1
ATOM 737 O O . LEU A 1 90 ? 5.135 -8.232 -10.483 1.00 82.56 90 LEU A O 1
ATOM 741 N N . LEU A 1 91 ? 6.417 -10.008 -10.991 1.00 85.75 91 LEU A N 1
ATOM 742 C CA . LEU A 1 91 ? 6.727 -10.356 -9.603 1.00 85.75 91 LEU A CA 1
ATOM 743 C C . LEU A 1 91 ? 7.556 -9.265 -8.904 1.00 85.75 91 LEU A C 1
ATOM 745 O O . LEU A 1 91 ? 7.311 -8.962 -7.739 1.00 85.75 91 LEU A O 1
ATOM 749 N N . ILE A 1 92 ? 8.465 -8.596 -9.618 1.00 86.75 92 ILE A N 1
ATOM 750 C CA . ILE A 1 92 ? 9.205 -7.431 -9.101 1.00 86.75 92 ILE A CA 1
ATOM 751 C C . ILE A 1 92 ? 8.254 -6.248 -8.843 1.00 86.75 92 ILE A C 1
ATOM 753 O O . ILE A 1 92 ? 8.352 -5.586 -7.808 1.00 86.75 92 ILE A O 1
ATOM 757 N N . TYR A 1 93 ? 7.288 -5.996 -9.732 1.00 85.69 93 TYR A N 1
ATOM 758 C CA . TYR A 1 93 ? 6.271 -4.965 -9.490 1.00 85.69 93 TYR A CA 1
ATOM 759 C C . TYR A 1 93 ? 5.330 -5.334 -8.334 1.00 85.69 93 TYR A C 1
ATOM 761 O O . TYR A 1 93 ? 4.888 -4.443 -7.606 1.00 85.69 93 TYR A O 1
ATOM 769 N N . LEU A 1 94 ? 5.039 -6.623 -8.132 1.00 87.62 94 LEU A N 1
ATOM 770 C CA . LEU A 1 94 ? 4.276 -7.110 -6.982 1.00 87.62 94 LEU A CA 1
ATOM 771 C C . LEU A 1 94 ? 5.056 -6.906 -5.678 1.00 87.62 94 LEU A C 1
ATOM 773 O O . LEU A 1 94 ? 4.494 -6.445 -4.683 1.00 87.62 94 LEU A O 1
ATOM 777 N N . LEU A 1 95 ? 6.365 -7.169 -5.709 1.00 90.06 95 LEU A N 1
ATOM 778 C CA . LEU A 1 95 ? 7.269 -6.996 -4.576 1.00 90.06 95 LEU A CA 1
ATOM 779 C C . LEU A 1 95 ? 7.219 -5.561 -4.027 1.00 90.06 95 LEU A C 1
ATOM 781 O O . LEU A 1 95 ? 7.241 -5.382 -2.816 1.00 90.06 95 LEU A O 1
ATOM 785 N N . LYS A 1 96 ? 7.02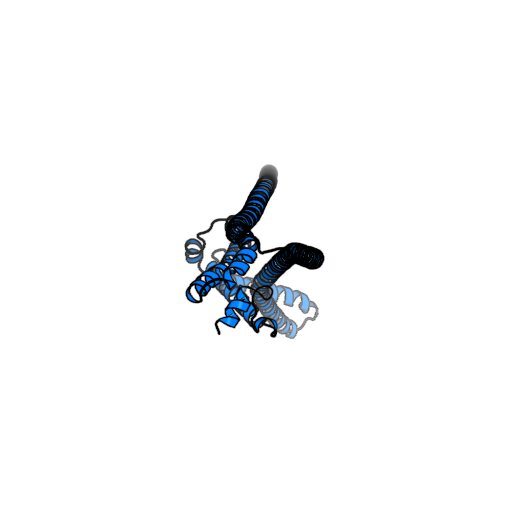2 -4.538 -4.870 1.00 90.88 96 LYS A N 1
ATOM 786 C CA . LYS A 1 96 ? 6.782 -3.146 -4.433 1.00 90.88 96 LYS A CA 1
ATOM 787 C C . LYS A 1 96 ? 5.610 -3.020 -3.455 1.00 90.88 96 LYS A C 1
ATOM 789 O O . LYS A 1 96 ? 5.743 -2.365 -2.424 1.00 90.88 96 LYS A O 1
ATOM 794 N N . TYR A 1 97 ? 4.469 -3.631 -3.767 1.00 89.94 97 TYR A N 1
ATOM 795 C CA . TYR A 1 97 ? 3.286 -3.595 -2.899 1.00 89.94 97 TYR A CA 1
ATOM 796 C C . TYR A 1 97 ? 3.495 -4.419 -1.629 1.00 89.94 97 TYR A C 1
ATOM 798 O O . TYR A 1 97 ? 3.013 -4.049 -0.562 1.00 89.94 97 TYR A O 1
ATOM 806 N N . LEU A 1 98 ? 4.284 -5.486 -1.730 1.00 90.94 98 LEU A N 1
ATOM 807 C CA . LEU A 1 98 ? 4.687 -6.300 -0.593 1.00 90.94 98 LEU A CA 1
ATOM 808 C C . LEU A 1 98 ? 5.600 -5.506 0.359 1.00 90.94 98 LEU A C 1
ATOM 810 O O . LEU A 1 98 ? 5.372 -5.490 1.562 1.00 90.94 98 LEU A O 1
ATOM 814 N N . LEU A 1 99 ? 6.569 -4.747 -0.158 1.00 91.00 99 LEU A N 1
ATOM 815 C CA . LEU A 1 99 ? 7.406 -3.857 0.656 1.00 91.00 99 LEU A CA 1
ATOM 816 C C . LEU A 1 99 ? 6.614 -2.698 1.264 1.00 91.00 99 LEU A C 1
ATOM 818 O O . LEU A 1 99 ? 6.878 -2.316 2.404 1.00 91.00 99 LEU A O 1
ATOM 822 N N . LEU A 1 100 ? 5.644 -2.155 0.525 1.00 91.81 100 LEU A N 1
ATOM 823 C CA . LEU A 1 100 ? 4.706 -1.161 1.043 1.00 91.81 100 LEU A CA 1
ATOM 824 C C . LEU A 1 100 ? 3.930 -1.729 2.238 1.00 91.81 100 LEU A C 1
ATOM 826 O O . LEU A 1 100 ? 3.863 -1.081 3.278 1.00 91.81 100 LEU A O 1
ATOM 830 N N . PHE A 1 101 ? 3.417 -2.958 2.122 1.00 91.00 101 PHE A N 1
ATOM 831 C CA . PHE A 1 101 ? 2.774 -3.658 3.233 1.00 91.00 101 PHE A CA 1
ATOM 832 C C . PHE A 1 101 ? 3.710 -3.818 4.434 1.00 91.00 101 PHE A C 1
ATOM 834 O O . PHE A 1 101 ? 3.336 -3.447 5.541 1.00 91.00 101 PHE A O 1
ATOM 841 N N . TYR A 1 102 ? 4.944 -4.287 4.224 1.00 90.06 102 TYR A N 1
ATOM 842 C CA . TYR A 1 102 ? 5.930 -4.418 5.305 1.00 90.06 102 TYR A CA 1
ATOM 843 C C . TYR A 1 102 ? 6.216 -3.084 5.995 1.00 90.06 102 TYR A C 1
ATOM 845 O O . TYR A 1 102 ? 6.362 -3.042 7.216 1.00 90.06 102 TYR A O 1
ATOM 853 N N . TRP A 1 103 ? 6.309 -1.993 5.232 1.00 89.81 103 TRP A N 1
ATOM 854 C CA . TRP A 1 103 ? 6.488 -0.664 5.802 1.00 89.81 103 TRP A CA 1
ATOM 855 C C . TRP A 1 103 ? 5.302 -0.276 6.693 1.00 89.81 103 TRP A C 1
ATOM 857 O O . TRP A 1 103 ? 5.528 0.158 7.821 1.00 89.81 103 TRP A O 1
ATOM 867 N N . LEU A 1 104 ? 4.066 -0.504 6.235 1.00 89.44 104 LEU A N 1
ATOM 868 C CA . LEU A 1 104 ? 2.865 -0.256 7.035 1.00 89.44 104 LEU A CA 1
ATOM 869 C C . LEU A 1 104 ? 2.859 -1.096 8.313 1.00 89.44 104 LEU A C 1
ATOM 871 O O . LEU A 1 104 ? 2.671 -0.541 9.388 1.00 89.44 104 LEU A O 1
ATOM 875 N N . VAL A 1 105 ? 3.118 -2.400 8.219 1.00 88.81 105 VAL A N 1
ATOM 876 C CA . VAL A 1 105 ? 3.155 -3.293 9.386 1.00 88.81 105 VAL A CA 1
ATOM 877 C C . VAL A 1 105 ? 4.143 -2.765 10.428 1.00 88.81 105 VAL A C 1
ATOM 879 O O . VAL A 1 105 ? 3.750 -2.523 11.558 1.00 88.81 105 VAL A O 1
ATOM 882 N N . HIS A 1 106 ? 5.391 -2.464 10.055 1.00 86.44 106 HIS A N 1
ATOM 883 C CA . HIS A 1 106 ? 6.379 -1.935 11.011 1.00 86.44 106 HIS A CA 1
ATOM 884 C C . HIS A 1 106 ? 5.986 -0.598 11.644 1.00 86.44 106 HIS A C 1
ATOM 886 O O . HIS A 1 106 ? 6.372 -0.331 12.779 1.00 86.44 106 HIS A O 1
ATOM 892 N N . VAL A 1 107 ? 5.246 0.245 10.920 1.00 85.62 107 VAL A N 1
ATOM 893 C CA . VAL A 1 107 ? 4.744 1.512 11.460 1.00 85.62 107 VAL A CA 1
ATOM 894 C C . VAL A 1 107 ? 3.581 1.267 12.415 1.00 85.62 107 VAL A C 1
ATOM 896 O O . VAL A 1 107 ? 3.596 1.842 13.492 1.00 85.62 107 VAL A O 1
ATOM 899 N N . PHE A 1 108 ? 2.609 0.421 12.065 1.00 84.12 108 PHE A N 1
ATOM 900 C CA . PHE A 1 108 ? 1.365 0.248 12.824 1.00 84.12 108 PHE A CA 1
ATOM 901 C C . PHE A 1 108 ? 1.446 -0.782 13.952 1.00 84.12 108 PHE A C 1
ATOM 903 O O . PHE A 1 108 ? 0.786 -0.601 14.969 1.00 84.12 108 PHE A O 1
ATOM 910 N N . THR A 1 109 ? 2.260 -1.831 13.826 1.00 79.38 109 THR A N 1
ATOM 911 C CA . THR A 1 109 ? 2.434 -2.846 14.876 1.00 79.38 109 THR A CA 1
ATOM 912 C C . THR A 1 109 ? 2.777 -2.250 16.250 1.00 79.38 109 THR A C 1
ATOM 914 O O . THR A 1 109 ? 2.120 -2.640 17.209 1.00 79.38 109 THR A O 1
ATOM 917 N N . PRO A 1 110 ? 3.719 -1.295 16.409 1.00 76.94 110 PRO A N 1
ATOM 918 C CA . PRO A 1 110 ? 3.998 -0.716 17.726 1.00 76.94 110 PRO A CA 1
ATOM 919 C C . PRO A 1 110 ? 2.873 0.179 18.272 1.00 76.94 110 PRO A C 1
ATOM 921 O O . PRO A 1 110 ? 2.872 0.455 19.467 1.00 76.94 110 PRO A O 1
ATOM 924 N N . LEU A 1 111 ? 1.933 0.641 17.437 1.00 76.12 111 LEU A N 1
ATOM 925 C CA . LEU A 1 111 ? 0.774 1.419 17.896 1.00 76.12 111 LEU A CA 1
ATOM 926 C C . LEU A 1 111 ? -0.349 0.529 18.437 1.00 76.12 111 LEU A C 1
ATOM 928 O O . LEU A 1 111 ? -1.238 1.024 19.123 1.00 76.12 111 LEU A O 1
ATOM 932 N N . VAL A 1 112 ? -0.333 -0.763 18.112 1.00 69.56 112 VAL A N 1
ATOM 933 C CA . VAL A 1 112 ? -1.401 -1.698 18.457 1.00 69.56 112 VAL A CA 1
ATOM 934 C C . VAL A 1 112 ? -0.894 -2.638 19.545 1.00 69.56 112 VAL A C 1
ATOM 936 O O . VAL A 1 112 ? -0.380 -3.723 19.280 1.00 69.56 112 VAL A O 1
ATOM 939 N N . THR A 1 113 ? -1.009 -2.199 20.796 1.00 59.97 113 THR A N 1
ATOM 940 C CA . THR A 1 113 ? -0.707 -3.021 21.970 1.00 59.97 113 THR A CA 1
ATOM 941 C C . THR A 1 113 ? -1.945 -3.824 22.351 1.00 59.97 113 THR A C 1
ATOM 943 O O . THR A 1 113 ? -2.822 -3.325 23.049 1.00 59.97 113 THR A O 1
ATOM 946 N N . PHE A 1 114 ? -2.030 -5.072 21.891 1.00 58.78 114 PHE A N 1
ATOM 947 C CA . PHE A 1 114 ? -2.955 -6.030 22.492 1.00 58.78 114 PHE A CA 1
ATOM 948 C C . PHE A 1 114 ? -2.320 -6.545 23.782 1.00 58.78 114 PHE A C 1
ATOM 950 O O . PHE A 1 114 ? -1.461 -7.430 23.764 1.00 58.78 114 PHE A O 1
ATOM 957 N N . GLU A 1 115 ? -2.710 -5.953 24.908 1.00 57.91 115 GLU A N 1
ATOM 958 C CA . GLU A 1 115 ? -2.556 -6.632 26.191 1.00 57.91 115 GLU A CA 1
ATOM 959 C C . GLU A 1 115 ? -3.375 -7.927 26.145 1.00 57.91 115 GLU A C 1
ATOM 961 O O . GLU A 1 115 ? -4.366 -8.022 25.422 1.00 57.91 115 GLU A O 1
ATOM 966 N N . LYS A 1 116 ? -2.929 -8.964 26.860 1.00 54.88 116 LYS A N 1
ATOM 967 C CA . LYS A 1 116 ? -3.515 -10.319 26.834 1.00 54.88 116 LYS A CA 1
ATOM 968 C C . LYS A 1 116 ? -4.914 -10.394 27.469 1.00 54.88 116 LYS A C 1
ATOM 970 O O . LYS A 1 116 ? -5.287 -11.432 28.011 1.00 54.88 116 LYS A O 1
ATOM 975 N N . GLU A 1 117 ? -5.666 -9.308 27.460 1.00 60.53 117 GLU A N 1
ATOM 976 C CA . GLU A 1 117 ? -7.055 -9.325 27.867 1.00 60.53 117 GLU A CA 1
ATOM 977 C C . GLU A 1 117 ? -7.905 -9.972 26.773 1.00 60.53 117 GLU A C 1
ATOM 979 O O . GLU A 1 117 ? -7.633 -9.860 25.574 1.00 60.53 117 GLU A O 1
ATOM 984 N N . SER A 1 118 ? -8.932 -10.706 27.196 1.00 66.12 118 SER A N 1
ATOM 985 C CA . SER A 1 118 ? -9.906 -11.270 26.271 1.00 66.12 118 SER A CA 1
ATOM 986 C C . SER A 1 118 ? -10.537 -10.124 25.481 1.00 66.12 118 SER A C 1
ATOM 988 O O . SER A 1 118 ? -11.053 -9.180 26.066 1.00 66.12 118 SER A O 1
ATOM 990 N N . PHE A 1 119 ? -10.546 -10.199 24.148 1.00 67.56 119 PHE A N 1
ATOM 991 C CA . PHE A 1 119 ? -11.210 -9.200 23.298 1.00 67.56 119 PHE A CA 1
ATOM 992 C C . PHE A 1 119 ? -12.640 -8.878 23.779 1.00 67.56 119 PHE A C 1
ATOM 994 O O . PHE A 1 119 ? -13.086 -7.736 23.708 1.00 67.56 119 PHE A O 1
ATOM 1001 N N . LEU A 1 120 ? -13.331 -9.881 24.335 1.00 72.69 120 LEU A N 1
ATOM 1002 C CA . LEU A 1 120 ? -14.658 -9.724 24.918 1.00 72.69 120 LEU A CA 1
ATOM 1003 C C . LEU A 1 120 ? -14.661 -8.846 26.175 1.00 72.69 120 LEU A C 1
ATOM 1005 O O . LEU A 1 120 ? -15.550 -8.014 26.296 1.00 72.69 120 LEU A O 1
ATOM 1009 N N . SER A 1 121 ? -13.692 -8.980 27.090 1.00 75.69 121 SER A N 1
ATOM 1010 C CA . SER A 1 121 ? -13.651 -8.144 28.303 1.00 75.69 121 SER A CA 1
ATOM 1011 C C . SER A 1 121 ? -13.406 -6.678 27.962 1.00 75.69 121 SER A C 1
ATOM 1013 O O . SER A 1 121 ? -14.070 -5.802 28.509 1.00 75.69 121 SER A O 1
ATOM 1015 N N . MET A 1 122 ? -12.533 -6.419 26.986 1.00 71.62 122 MET A N 1
ATOM 1016 C CA . MET A 1 122 ? -12.286 -5.070 26.479 1.00 71.62 122 MET A CA 1
ATOM 1017 C C . MET A 1 122 ? -13.535 -4.480 25.801 1.00 71.62 122 MET A C 1
ATOM 1019 O O . MET A 1 122 ? -13.848 -3.307 26.001 1.00 71.62 122 MET A O 1
ATOM 1023 N N . LEU A 1 123 ? -14.280 -5.291 25.039 1.00 73.38 123 LEU A N 1
ATOM 1024 C CA . LEU A 1 123 ? -15.532 -4.872 24.404 1.00 73.38 123 LEU A CA 1
ATOM 1025 C C . LEU A 1 123 ? -16.629 -4.564 25.435 1.00 73.38 123 LEU A C 1
ATOM 1027 O O . LEU A 1 123 ? -17.296 -3.539 25.308 1.00 73.38 123 LEU A O 1
ATOM 1031 N N . TYR A 1 124 ? -16.794 -5.408 26.459 1.00 79.00 124 TYR A N 1
ATOM 1032 C CA . TYR A 1 124 ? -17.766 -5.179 27.534 1.00 79.00 124 TYR A CA 1
ATOM 1033 C C . TYR A 1 124 ? -17.451 -3.902 28.314 1.00 79.00 124 TYR A C 1
ATOM 1035 O O . TYR A 1 124 ? -18.324 -3.052 28.452 1.00 79.00 124 TYR A O 1
ATOM 1043 N N . ALA A 1 125 ? -16.191 -3.701 28.713 1.00 80.44 125 ALA A N 1
ATOM 1044 C CA . ALA A 1 125 ? -15.771 -2.483 29.407 1.00 80.44 125 ALA A CA 1
ATOM 1045 C C . ALA A 1 125 ? -16.002 -1.214 28.563 1.00 80.44 125 ALA A C 1
ATOM 1047 O O . ALA A 1 125 ? -16.404 -0.170 29.080 1.00 80.44 125 ALA A O 1
ATOM 1048 N N . ARG A 1 126 ? -15.779 -1.299 27.244 1.00 76.38 126 ARG A N 1
ATOM 1049 C CA . ARG A 1 126 ? -16.060 -0.199 26.311 1.00 76.38 126 ARG A CA 1
ATOM 1050 C C . ARG A 1 126 ? -17.560 0.090 26.225 1.00 76.38 126 ARG A C 1
ATOM 1052 O O . ARG A 1 126 ? -17.960 1.251 26.244 1.00 76.38 126 ARG A O 1
ATOM 1059 N N . MET A 1 127 ? -18.381 -0.954 26.139 1.00 75.94 127 MET A N 1
ATOM 1060 C CA . MET A 1 127 ? -19.834 -0.839 26.044 1.00 75.94 127 MET A CA 1
ATOM 1061 C C . MET A 1 127 ? -20.438 -0.237 27.316 1.00 75.94 127 MET A C 1
ATOM 1063 O O . MET A 1 127 ? -21.227 0.700 27.208 1.00 75.94 127 MET A O 1
ATOM 1067 N N . ASP A 1 128 ? -20.001 -0.690 28.491 1.00 81.94 128 ASP A N 1
ATOM 1068 C CA . ASP A 1 128 ? -20.445 -0.152 29.782 1.00 81.94 128 ASP A CA 1
ATOM 1069 C C . ASP A 1 128 ? -20.122 1.345 29.905 1.00 81.94 128 ASP A C 1
ATOM 1071 O O . ASP A 1 128 ? -21.004 2.140 30.225 1.00 81.94 128 ASP A O 1
ATOM 1075 N N . SER A 1 129 ? -18.907 1.760 29.524 1.00 82.31 129 SER A N 1
ATOM 1076 C CA . SER A 1 129 ? -18.512 3.177 29.531 1.00 82.31 129 SER A CA 1
ATOM 1077 C C . SER A 1 129 ? -19.377 4.046 28.606 1.00 82.31 129 SER A C 1
ATOM 1079 O O . SER A 1 129 ? -19.746 5.166 28.960 1.00 82.31 129 SER A O 1
ATOM 1081 N N . HIS A 1 130 ? -19.740 3.551 27.419 1.00 79.69 130 HIS A N 1
ATOM 1082 C CA . HIS A 1 130 ? -20.591 4.305 26.493 1.00 79.69 130 HIS A CA 1
ATOM 1083 C C . HIS A 1 130 ? -22.060 4.344 26.918 1.00 79.69 130 HIS A C 1
ATOM 1085 O O . HIS A 1 130 ? -22.731 5.351 26.671 1.00 79.69 130 HIS A O 1
ATOM 1091 N N . ILE A 1 131 ? -22.559 3.284 27.559 1.00 78.62 131 ILE A N 1
ATOM 1092 C CA . ILE A 1 131 ? -23.894 3.272 28.165 1.00 78.62 131 ILE A CA 1
ATOM 1093 C C . ILE A 1 131 ? -23.949 4.297 29.299 1.00 78.62 131 ILE A C 1
ATOM 1095 O O . ILE A 1 131 ? -24.883 5.094 29.331 1.00 78.62 131 ILE A O 1
ATOM 1099 N N . GLU A 1 132 ? -22.935 4.347 30.163 1.00 79.88 132 GLU A N 1
ATOM 1100 C CA . GLU A 1 132 ? -22.847 5.304 31.273 1.00 79.88 132 GLU A CA 1
ATOM 1101 C C . GLU A 1 132 ? -22.859 6.761 30.781 1.00 79.88 132 GLU A C 1
ATOM 1103 O O . GLU A 1 132 ? -23.703 7.550 31.205 1.00 79.88 132 GLU A O 1
ATOM 1108 N N . VAL A 1 133 ? -22.027 7.097 29.787 1.00 79.12 133 VAL A N 1
ATOM 1109 C CA . VAL A 1 133 ? -21.995 8.445 29.180 1.00 79.12 133 VAL A CA 1
ATOM 1110 C C . VAL A 1 133 ? -23.319 8.801 28.492 1.00 79.12 133 VAL A C 1
ATOM 1112 O O . VAL A 1 133 ? -23.732 9.963 28.470 1.00 79.12 133 VAL A O 1
ATOM 1115 N N . SER A 1 134 ? -23.992 7.817 27.894 1.00 73.69 134 SER A N 1
ATOM 1116 C CA . SER A 1 134 ? -25.290 8.035 27.247 1.00 73.69 134 SER A CA 1
ATOM 1117 C C . SER A 1 134 ? -26.400 8.236 28.277 1.00 73.69 134 SER A C 1
ATOM 1119 O O . SER A 1 134 ? -27.269 9.081 28.076 1.00 73.69 134 SER A O 1
ATOM 1121 N N . LEU A 1 135 ? -26.357 7.506 29.394 1.00 73.69 135 LEU A N 1
ATOM 1122 C CA . LEU A 1 135 ? -27.277 7.686 30.513 1.00 73.69 135 LEU A CA 1
ATOM 1123 C C . LEU A 1 135 ? -27.093 9.059 31.157 1.00 73.69 135 LEU A C 1
ATOM 1125 O O . LEU A 1 135 ? -28.086 9.747 31.352 1.00 73.69 135 LEU A O 1
ATOM 1129 N N . GLU A 1 136 ? -25.857 9.497 31.401 1.00 76.12 136 GLU A N 1
ATOM 1130 C CA . GLU A 1 136 ? -25.564 10.810 31.991 1.00 76.12 136 GLU A CA 1
ATOM 1131 C C . GLU A 1 136 ? -26.123 11.964 31.138 1.00 76.12 136 GLU A C 1
ATOM 1133 O O . GLU A 1 136 ? -26.724 12.897 31.666 1.00 76.12 136 GLU A O 1
ATOM 1138 N N . LYS A 1 137 ? -26.028 11.864 29.805 1.00 71.19 137 LYS A N 1
ATOM 1139 C CA . LYS A 1 137 ? -26.555 12.882 28.876 1.00 71.19 137 LYS A CA 1
ATOM 1140 C C . LYS A 1 137 ? -28.078 12.917 28.760 1.00 71.19 137 LYS A C 1
ATOM 1142 O O . LYS A 1 137 ? -28.622 13.935 28.345 1.00 71.19 137 LYS A O 1
ATOM 1147 N N . ILE A 1 138 ? -28.764 11.812 29.049 1.00 70.81 138 ILE A N 1
ATOM 1148 C CA . ILE A 1 138 ? -30.226 11.696 28.891 1.00 70.81 138 ILE A CA 1
ATOM 1149 C C . ILE A 1 138 ? -30.930 11.771 30.264 1.00 70.81 138 ILE A C 1
ATOM 1151 O O . ILE A 1 138 ? -32.128 12.069 30.331 1.00 70.81 138 ILE A O 1
ATOM 1155 N N . ALA A 1 139 ? -30.190 11.583 31.366 1.00 65.25 139 ALA A N 1
ATOM 1156 C CA . ALA A 1 139 ? -30.668 11.614 32.751 1.00 65.25 139 ALA A CA 1
ATOM 1157 C C . ALA A 1 139 ? -31.407 12.907 33.130 1.00 65.25 139 ALA A C 1
ATOM 1159 O O . ALA A 1 139 ? -32.311 12.854 33.963 1.00 65.25 139 ALA A O 1
ATOM 1160 N N . GLU A 1 140 ? -31.118 14.034 32.470 1.00 64.38 140 GLU A N 1
ATOM 1161 C CA . GLU A 1 140 ? -31.844 15.300 32.665 1.00 64.38 140 GLU A CA 1
ATOM 1162 C C . GLU A 1 140 ? -33.354 15.206 32.355 1.00 64.38 140 GLU A C 1
ATOM 1164 O O . GLU A 1 140 ? -34.121 16.058 32.796 1.00 64.38 140 GLU A O 1
ATOM 1169 N N . SER A 1 141 ? -33.817 14.164 31.648 1.00 64.44 141 SER A N 1
ATOM 1170 C CA . SER A 1 141 ? -35.225 14.011 31.232 1.00 64.44 141 SER A CA 1
ATOM 1171 C C . SER A 1 141 ? -36.088 13.064 32.092 1.00 64.44 141 SER A C 1
ATOM 1173 O O . SER A 1 141 ? -37.276 12.902 31.817 1.00 64.44 141 SER A O 1
ATOM 1175 N N . GLY A 1 142 ? -35.539 12.483 33.170 1.00 56.31 142 GLY A N 1
ATOM 1176 C CA . GLY A 1 142 ? -36.310 12.009 34.336 1.00 56.31 142 GLY A CA 1
ATOM 1177 C C . GLY A 1 142 ? -37.344 10.875 34.167 1.00 56.31 142 GLY A C 1
ATOM 1178 O O . GLY A 1 142 ? -38.255 10.789 34.988 1.00 56.31 142 GLY A O 1
ATOM 1179 N N . GLY A 1 143 ? -37.249 9.992 33.163 1.00 71.81 143 GLY A N 1
ATOM 1180 C CA . GLY A 1 143 ? -38.251 8.929 32.929 1.00 71.81 143 GLY A CA 1
ATOM 1181 C C . GLY A 1 143 ? -37.690 7.534 32.619 1.00 71.81 143 GLY A C 1
ATOM 1182 O O . GLY A 1 143 ? -36.545 7.386 32.228 1.00 71.81 143 GLY A O 1
ATOM 1183 N N . ILE A 1 144 ? -38.517 6.485 32.714 1.00 68.69 144 ILE A N 1
ATOM 1184 C CA . ILE A 1 144 ? -38.148 5.078 32.403 1.00 68.69 144 ILE A CA 1
ATOM 1185 C C . ILE A 1 144 ? -37.713 4.906 30.929 1.00 68.69 144 ILE A C 1
ATOM 1187 O O . ILE A 1 144 ? -36.914 4.037 30.588 1.00 68.69 144 ILE A O 1
ATOM 1191 N N . PHE A 1 145 ? -38.191 5.779 30.039 1.00 75.06 145 PHE A N 1
ATOM 1192 C CA . PHE A 1 145 ? -37.757 5.826 28.641 1.00 75.06 145 PHE A CA 1
ATOM 1193 C C . PHE A 1 145 ? -36.301 6.297 28.473 1.00 75.06 145 PHE A C 1
ATOM 1195 O O . PHE A 1 145 ? -35.685 5.988 27.455 1.00 75.06 145 PHE A O 1
ATOM 1202 N N . VAL A 1 146 ? -35.725 6.975 29.472 1.00 73.81 146 VAL A N 1
ATOM 1203 C CA . VAL A 1 146 ? -34.330 7.449 29.477 1.00 73.81 146 VAL A CA 1
ATOM 1204 C C . VAL A 1 146 ? -33.350 6.293 29.529 1.00 73.81 146 VAL A C 1
ATOM 1206 O O . VAL A 1 146 ? -32.379 6.277 28.779 1.00 73.81 146 VAL A O 1
ATOM 1209 N N . THR A 1 147 ? -33.617 5.297 30.369 1.00 76.31 147 THR A N 1
ATOM 1210 C CA . THR A 1 147 ? -32.762 4.116 30.493 1.00 76.31 147 THR A CA 1
ATOM 1211 C C . THR A 1 147 ? -32.771 3.290 29.211 1.00 76.31 147 THR A C 1
ATOM 1213 O O . THR A 1 147 ? -31.712 2.887 28.735 1.00 76.31 147 THR A O 1
ATOM 1216 N N . VAL A 1 148 ? -33.942 3.104 28.592 1.00 80.12 148 VAL A N 1
ATOM 1217 C CA . VAL A 1 148 ? -34.057 2.413 27.294 1.00 80.12 148 VAL A CA 1
ATOM 1218 C C . VAL A 1 148 ? -33.347 3.198 26.184 1.00 80.12 148 VAL A C 1
ATOM 1220 O O . VAL A 1 148 ? -32.595 2.614 25.403 1.00 80.12 148 VAL A O 1
ATOM 1223 N N . ALA A 1 149 ? -33.526 4.522 26.133 1.00 78.94 149 ALA A N 1
ATOM 1224 C CA . ALA A 1 149 ? -32.854 5.384 25.161 1.00 78.94 149 ALA A CA 1
ATOM 1225 C C . ALA A 1 149 ? -31.328 5.408 25.354 1.00 78.94 149 ALA A C 1
ATOM 1227 O O . ALA A 1 149 ? -30.596 5.361 24.369 1.00 78.94 149 ALA A O 1
ATOM 1228 N N . GLY A 1 150 ? -30.846 5.417 26.600 1.00 77.50 150 GLY A N 1
ATOM 1229 C CA . GLY A 1 150 ? -29.422 5.377 26.938 1.00 77.50 150 GLY A CA 1
ATOM 1230 C C . GLY A 1 150 ? -28.744 4.083 26.499 1.00 77.50 150 GLY A C 1
ATOM 1231 O O . GLY A 1 150 ? -27.674 4.135 25.895 1.00 77.50 150 GLY A O 1
ATOM 1232 N N . VAL A 1 151 ? -29.390 2.931 26.705 1.00 81.06 151 VAL A N 1
ATOM 1233 C CA . VAL A 1 151 ? -28.870 1.637 26.229 1.00 81.06 151 VAL A CA 1
ATOM 1234 C C . VAL A 1 151 ? -28.842 1.578 24.698 1.00 81.06 151 VAL A C 1
ATOM 1236 O O . VAL A 1 151 ? -27.836 1.163 24.123 1.00 81.06 151 VAL A O 1
ATOM 1239 N N . LEU A 1 152 ? -29.904 2.033 24.018 1.00 83.56 152 LEU A N 1
ATOM 1240 C CA . LEU A 1 152 ? -29.945 2.066 22.549 1.00 83.56 152 LEU A CA 1
ATOM 1241 C C . LEU A 1 152 ? -28.897 3.021 21.962 1.00 83.56 152 LEU A C 1
ATOM 1243 O O . LEU A 1 152 ? -28.214 2.664 21.001 1.00 83.56 152 LEU A O 1
ATOM 1247 N N . ALA A 1 153 ? -28.740 4.211 22.545 1.00 80.69 153 ALA A N 1
ATOM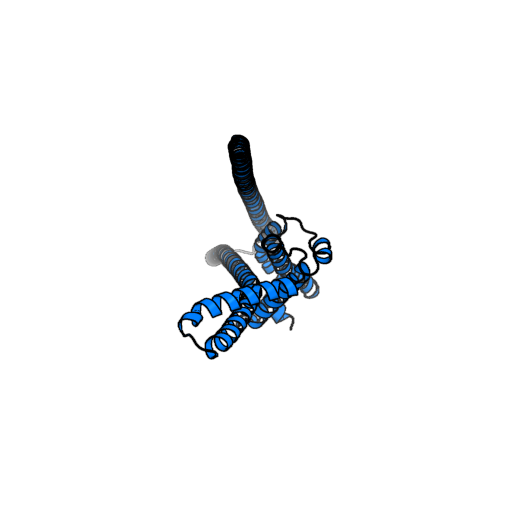 1248 C CA . ALA A 1 153 ? -27.750 5.195 22.120 1.00 80.69 153 ALA A CA 1
ATOM 1249 C C . ALA A 1 153 ? -26.315 4.703 22.364 1.00 80.69 153 ALA A C 1
ATOM 1251 O O . ALA A 1 153 ? -25.484 4.791 21.459 1.00 80.69 153 ALA A O 1
ATOM 1252 N N . GLY A 1 154 ? -26.042 4.119 23.536 1.00 77.44 154 GLY A N 1
ATOM 1253 C CA . GLY A 1 154 ? -24.745 3.524 23.864 1.00 77.44 154 GLY A CA 1
ATOM 1254 C C . GLY A 1 154 ? -24.395 2.354 22.940 1.00 77.44 154 GLY A C 1
ATOM 1255 O O . GLY A 1 154 ? -23.299 2.313 22.384 1.00 77.44 154 GLY A O 1
ATOM 1256 N N . GLY A 1 155 ? -25.348 1.451 22.686 1.00 78.56 155 GLY A N 1
ATOM 1257 C CA . GLY A 1 155 ? -25.170 0.341 21.746 1.00 78.56 155 GLY A CA 1
ATOM 1258 C C . GLY A 1 155 ? -24.900 0.813 20.313 1.00 78.56 155 GLY A C 1
ATOM 1259 O O . GLY A 1 155 ? -23.969 0.331 19.664 1.00 78.56 155 GLY A O 1
ATOM 1260 N N . LEU A 1 156 ? -25.657 1.804 19.826 1.00 83.00 156 LEU A N 1
ATOM 1261 C CA . LEU A 1 156 ? -25.442 2.386 18.498 1.00 83.00 156 LEU A CA 1
ATOM 1262 C C . LEU A 1 156 ? -24.075 3.082 18.392 1.00 83.00 156 LEU A C 1
ATOM 1264 O O . LEU A 1 156 ? -23.419 2.982 17.353 1.00 83.00 156 LEU A O 1
ATOM 1268 N N . TRP A 1 157 ? -23.622 3.740 19.463 1.00 83.75 157 TRP A N 1
ATOM 1269 C CA . TRP A 1 157 ? -22.309 4.384 19.522 1.00 83.75 157 TRP A CA 1
ATOM 1270 C C . TRP A 1 157 ? -21.167 3.373 19.385 1.00 83.75 157 TRP A C 1
ATOM 1272 O O . TRP A 1 157 ? -20.253 3.588 18.590 1.00 83.75 157 TRP A O 1
ATOM 1282 N N . VAL A 1 158 ? -21.239 2.246 20.098 1.00 81.62 158 VAL A N 1
ATOM 1283 C CA . VAL A 1 158 ? -20.230 1.173 20.014 1.00 81.62 158 VAL A CA 1
ATOM 1284 C C . VAL A 1 158 ? -20.173 0.581 18.605 1.00 81.62 158 VAL A C 1
ATOM 1286 O O . VAL A 1 158 ? -19.087 0.373 18.061 1.00 81.62 158 VAL A O 1
ATOM 1289 N N . ILE A 1 159 ? -21.331 0.356 17.975 1.00 83.88 159 ILE A N 1
ATOM 1290 C CA . ILE A 1 159 ? -21.395 -0.122 16.585 1.00 83.88 159 ILE A CA 1
ATOM 1291 C C . ILE A 1 159 ? -20.760 0.903 15.635 1.00 83.88 159 ILE A C 1
ATOM 1293 O O . ILE A 1 159 ? -19.986 0.525 14.750 1.00 83.88 159 ILE A O 1
ATOM 1297 N N . ALA A 1 160 ? -21.048 2.194 15.821 1.00 81.00 160 ALA A N 1
ATOM 1298 C CA . ALA A 1 160 ? -20.475 3.265 15.011 1.00 81.00 160 ALA A CA 1
ATOM 1299 C C . ALA A 1 160 ? -18.947 3.370 15.177 1.00 81.00 160 ALA A C 1
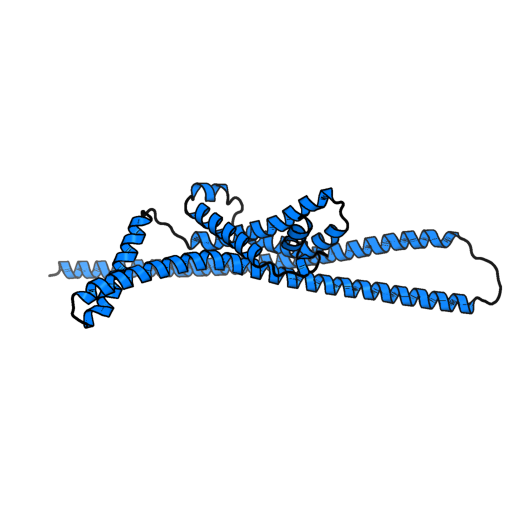ATOM 1301 O O . ALA A 1 160 ? -18.237 3.499 14.177 1.00 81.00 160 ALA A O 1
ATOM 1302 N N . GLU A 1 161 ? -18.428 3.259 16.403 1.00 81.44 161 GLU A N 1
ATOM 1303 C CA . GLU A 1 161 ? -16.984 3.234 16.678 1.00 81.44 161 GLU A CA 1
ATOM 1304 C C . GLU A 1 161 ? -16.319 2.011 16.029 1.00 81.44 161 GLU A C 1
ATOM 1306 O O . GLU A 1 161 ? -15.313 2.150 15.328 1.00 81.44 161 GLU A O 1
ATOM 1311 N N . GLY A 1 162 ? -16.913 0.822 16.172 1.00 79.00 162 GLY A N 1
ATOM 1312 C CA . GLY A 1 162 ? -16.424 -0.399 15.528 1.00 79.00 162 GLY A CA 1
ATOM 1313 C C . GLY A 1 162 ? -16.366 -0.271 14.003 1.00 79.00 162 GLY A C 1
ATOM 1314 O O . GLY A 1 162 ? -15.352 -0.608 13.383 1.00 79.00 162 GLY A O 1
ATOM 1315 N N . LEU A 1 163 ? -17.412 0.290 13.389 1.00 85.06 163 LEU A N 1
ATOM 1316 C CA . LEU A 1 163 ? -17.440 0.555 11.951 1.00 85.06 163 LEU A CA 1
ATOM 1317 C C . LEU A 1 163 ? -16.370 1.578 11.539 1.00 85.06 163 LEU A C 1
ATOM 1319 O O . LEU A 1 163 ? -15.725 1.398 10.503 1.00 85.06 163 LEU A O 1
ATOM 1323 N N . ALA A 1 164 ? -16.137 2.614 12.348 1.00 83.62 164 ALA A N 1
ATOM 1324 C CA . ALA A 1 164 ? -15.086 3.596 12.104 1.00 83.62 164 ALA A CA 1
ATOM 1325 C C . ALA A 1 164 ? -13.685 2.964 12.158 1.00 83.62 164 ALA A C 1
ATOM 1327 O O . ALA A 1 164 ? -12.860 3.246 11.287 1.00 83.62 164 ALA A O 1
ATOM 1328 N N . ILE A 1 165 ? -13.423 2.061 13.109 1.00 84.00 165 ILE A N 1
ATOM 1329 C CA . ILE A 1 165 ? -12.151 1.325 13.197 1.00 84.00 165 ILE A CA 1
ATOM 1330 C C . ILE A 1 165 ? -11.933 0.480 11.936 1.00 84.00 165 ILE A C 1
ATOM 1332 O O . ILE A 1 165 ? -10.863 0.547 11.325 1.00 84.00 165 ILE A O 1
ATOM 1336 N N . VAL A 1 166 ? -12.952 -0.269 11.503 1.00 83.62 166 VAL A N 1
ATOM 1337 C CA . VAL A 1 166 ? -12.887 -1.076 10.272 1.00 83.62 166 VAL A CA 1
ATOM 1338 C C . VAL A 1 166 ? -12.672 -0.188 9.043 1.00 83.62 166 VAL A C 1
ATOM 1340 O O . VAL A 1 166 ? -11.856 -0.514 8.177 1.00 83.62 166 VAL A O 1
ATOM 1343 N N . ALA A 1 167 ? -13.348 0.960 8.972 1.00 81.88 167 ALA A N 1
ATOM 1344 C CA . ALA A 1 167 ? -13.168 1.915 7.886 1.00 81.88 167 ALA A CA 1
ATOM 1345 C C . ALA A 1 167 ? -11.731 2.457 7.848 1.00 81.88 167 ALA A C 1
ATOM 1347 O O . ALA A 1 167 ? -11.097 2.420 6.793 1.00 81.88 167 ALA A O 1
ATOM 1348 N N . ILE A 1 168 ? -11.179 2.892 8.985 1.00 86.44 168 ILE A N 1
ATOM 1349 C CA . ILE A 1 168 ? -9.793 3.379 9.092 1.00 86.44 168 ILE A CA 1
ATOM 1350 C C . ILE A 1 168 ? -8.807 2.291 8.662 1.00 86.44 168 ILE A C 1
ATOM 1352 O O . ILE A 1 168 ? -7.895 2.559 7.876 1.00 86.44 168 ILE A O 1
ATOM 1356 N N . LEU A 1 169 ? -9.025 1.056 9.112 1.00 87.25 169 LEU A N 1
ATOM 1357 C CA . LEU A 1 169 ? -8.179 -0.088 8.797 1.00 87.25 169 LEU A CA 1
ATOM 1358 C C . LEU A 1 169 ? -8.067 -0.349 7.283 1.00 87.25 169 LEU A C 1
ATOM 1360 O O . LEU A 1 169 ? -7.013 -0.783 6.824 1.00 87.25 169 LEU A O 1
ATOM 1364 N N . VAL A 1 170 ? -9.112 -0.059 6.499 1.00 87.25 170 VAL A N 1
ATOM 1365 C CA . VAL A 1 170 ? -9.100 -0.183 5.027 1.00 87.25 170 VAL A CA 1
ATOM 1366 C C . VAL A 1 170 ? -8.630 1.106 4.342 1.00 87.25 170 VAL A C 1
ATOM 1368 O O . VAL A 1 170 ? -7.891 1.054 3.355 1.00 87.25 170 VAL A O 1
ATOM 1371 N N . ILE A 1 171 ? -9.017 2.275 4.859 1.00 86.56 171 ILE A N 1
ATOM 1372 C CA . ILE A 1 171 ? -8.658 3.582 4.288 1.00 86.56 171 ILE A CA 1
ATOM 1373 C C . ILE A 1 171 ? -7.145 3.817 4.357 1.00 86.56 171 ILE A C 1
ATOM 1375 O O . ILE A 1 171 ? -6.563 4.319 3.397 1.00 86.56 171 ILE A O 1
ATOM 1379 N N . VAL A 1 172 ? -6.488 3.425 5.448 1.00 89.25 172 VAL A N 1
ATOM 1380 C CA . VAL A 1 172 ? -5.036 3.582 5.633 1.00 89.25 172 VAL A CA 1
ATOM 1381 C C . VAL A 1 172 ? -4.213 2.881 4.535 1.00 89.25 172 VAL A C 1
ATOM 1383 O O . VAL A 1 172 ? -3.436 3.564 3.857 1.00 89.25 172 VAL A O 1
ATOM 1386 N N . PRO A 1 173 ? -4.352 1.561 4.287 1.00 90.62 173 PRO A N 1
ATOM 1387 C CA . PRO A 1 173 ? -3.632 0.900 3.203 1.00 90.62 173 PRO A CA 1
ATOM 1388 C C . PRO A 1 173 ? -4.052 1.427 1.828 1.00 90.62 173 PRO A C 1
ATOM 1390 O O . PRO A 1 173 ? -3.204 1.539 0.940 1.00 90.62 173 PRO A O 1
ATOM 1393 N N . LEU A 1 174 ? -5.316 1.824 1.648 1.00 89.44 174 LEU A N 1
ATOM 1394 C CA . LEU A 1 174 ? -5.784 2.428 0.400 1.00 89.44 174 LEU A CA 1
ATOM 1395 C C . LEU A 1 174 ? -5.064 3.755 0.099 1.00 89.44 174 LEU A C 1
ATOM 1397 O O . LEU A 1 174 ? -4.555 3.945 -1.011 1.00 89.44 174 LEU A O 1
ATOM 1401 N N . LEU A 1 175 ? -4.959 4.642 1.092 1.00 88.62 175 LEU A N 1
ATOM 1402 C CA . LEU A 1 175 ? -4.213 5.899 1.004 1.00 88.62 175 LEU A CA 1
ATOM 1403 C C . LEU A 1 175 ? -2.727 5.656 0.729 1.00 88.62 175 LEU A C 1
ATOM 1405 O O . LEU A 1 175 ? -2.137 6.333 -0.114 1.00 88.62 175 LEU A O 1
ATOM 1409 N N . ALA A 1 176 ? -2.123 4.660 1.378 1.00 90.62 176 ALA A N 1
ATOM 1410 C CA . ALA A 1 176 ? -0.725 4.311 1.151 1.00 90.62 176 ALA A CA 1
ATOM 1411 C C . ALA A 1 176 ? -0.467 3.827 -0.288 1.00 90.62 176 ALA A C 1
ATOM 1413 O O . ALA A 1 176 ? 0.502 4.254 -0.925 1.00 90.62 176 ALA A O 1
ATOM 1414 N N . ILE A 1 177 ? -1.349 2.982 -0.836 1.00 90.06 177 ILE A N 1
ATOM 1415 C CA . ILE A 1 177 ? -1.285 2.547 -2.241 1.00 90.06 177 ILE A CA 1
ATOM 1416 C C . ILE A 1 177 ? -1.419 3.754 -3.175 1.00 90.06 177 ILE A C 1
ATOM 1418 O O . ILE A 1 177 ? -0.652 3.874 -4.136 1.00 90.06 177 ILE A O 1
ATOM 1422 N N . PHE A 1 178 ? -2.368 4.651 -2.893 1.00 88.06 178 PHE A N 1
ATOM 1423 C CA . PHE A 1 178 ? -2.594 5.859 -3.684 1.00 88.06 178 PHE A CA 1
ATOM 1424 C C . PHE A 1 178 ? -1.369 6.785 -3.695 1.00 88.06 178 PHE A C 1
ATOM 1426 O O . PHE A 1 178 ? -0.933 7.213 -4.768 1.00 88.06 178 PHE A O 1
ATOM 1433 N N . LEU A 1 179 ? -0.762 7.037 -2.533 1.00 88.75 179 LEU A N 1
ATOM 1434 C CA . LEU A 1 179 ? 0.471 7.821 -2.406 1.00 88.75 179 LEU A CA 1
ATOM 1435 C C . LEU A 1 179 ? 1.626 7.174 -3.173 1.00 88.75 179 LEU A C 1
ATOM 1437 O O . LEU A 1 179 ? 2.289 7.837 -3.970 1.00 88.75 179 LEU A O 1
ATOM 1441 N N . CYS A 1 180 ? 1.830 5.867 -2.997 1.00 89.88 180 CYS A N 1
ATOM 1442 C CA . CYS A 1 180 ? 2.885 5.125 -3.683 1.00 89.88 180 CYS A CA 1
ATOM 1443 C C . CYS A 1 180 ? 2.730 5.198 -5.212 1.00 89.88 180 CYS A C 1
ATOM 1445 O O . CYS A 1 180 ? 3.695 5.490 -5.922 1.00 89.88 180 CYS A O 1
ATOM 1447 N N . LYS A 1 181 ? 1.510 5.003 -5.734 1.00 87.19 181 LYS A N 1
ATOM 1448 C CA . LYS A 1 181 ? 1.226 5.141 -7.172 1.00 87.19 181 LYS A CA 1
ATOM 1449 C C . LYS A 1 181 ? 1.396 6.576 -7.667 1.00 87.19 181 LYS A C 1
ATOM 1451 O O . LYS A 1 181 ? 1.917 6.759 -8.763 1.00 87.19 181 LYS A O 1
ATOM 1456 N N . SER A 1 182 ? 1.007 7.576 -6.879 1.00 84.75 182 SER A N 1
ATOM 1457 C CA . SER A 1 182 ? 1.166 8.990 -7.245 1.00 84.75 182 SER A CA 1
ATOM 1458 C C . SER A 1 182 ? 2.640 9.379 -7.359 1.00 84.75 182 SER A C 1
ATOM 1460 O O . SER A 1 182 ? 3.047 9.971 -8.358 1.00 84.75 182 SER A O 1
ATOM 1462 N N . ILE A 1 183 ? 3.463 8.973 -6.387 1.00 88.19 183 ILE A N 1
ATOM 1463 C CA . ILE A 1 183 ? 4.918 9.179 -6.421 1.00 88.19 183 ILE A CA 1
ATOM 1464 C C . ILE A 1 183 ? 5.524 8.470 -7.635 1.00 88.19 183 ILE A C 1
ATOM 1466 O O . ILE A 1 183 ? 6.291 9.073 -8.384 1.00 88.19 183 ILE A O 1
ATOM 1470 N N . GLN A 1 184 ? 5.141 7.213 -7.870 1.00 88.81 184 GLN A N 1
ATOM 1471 C CA . GLN A 1 184 ? 5.619 6.451 -9.021 1.00 88.81 184 GLN A CA 1
ATOM 1472 C C . GLN A 1 184 ? 5.260 7.134 -10.346 1.00 88.81 184 GLN A C 1
ATOM 1474 O O . GLN A 1 184 ? 6.111 7.274 -11.219 1.00 88.81 184 GLN A O 1
ATOM 1479 N N . TYR A 1 185 ? 4.025 7.615 -10.476 1.00 86.25 185 TYR A N 1
ATOM 1480 C CA . TYR A 1 185 ? 3.558 8.329 -11.659 1.00 86.25 185 TYR A CA 1
ATOM 1481 C C . TYR A 1 185 ? 4.364 9.608 -11.924 1.00 86.25 185 TYR A C 1
ATOM 1483 O O . TYR A 1 185 ? 4.713 9.883 -13.074 1.00 86.25 185 TYR A O 1
ATOM 1491 N N . LEU A 1 186 ? 4.705 10.366 -10.877 1.00 85.50 186 LEU A N 1
ATOM 1492 C CA . LEU A 1 186 ? 5.555 11.555 -10.998 1.00 85.50 186 LEU A CA 1
ATOM 1493 C C . LEU A 1 186 ? 6.963 11.197 -11.493 1.00 85.50 186 LEU A C 1
ATOM 1495 O O . LEU A 1 186 ? 7.466 11.838 -12.419 1.00 85.50 186 LEU A O 1
ATOM 1499 N N . ILE A 1 187 ? 7.574 10.153 -10.924 1.00 87.44 187 ILE A N 1
ATOM 1500 C CA . ILE A 1 187 ? 8.901 9.664 -11.329 1.00 87.44 187 ILE A CA 1
ATOM 1501 C C . ILE A 1 187 ? 8.881 9.192 -12.789 1.00 87.44 187 ILE A C 1
ATOM 1503 O O . ILE A 1 187 ? 9.751 9.564 -13.582 1.00 87.44 187 ILE A O 1
ATOM 1507 N N . ASP A 1 188 ? 7.875 8.404 -13.162 1.00 86.56 188 ASP A N 1
ATOM 1508 C CA . ASP A 1 188 ? 7.722 7.865 -14.512 1.00 86.56 188 ASP A CA 1
ATOM 1509 C C . ASP A 1 188 ? 7.532 8.973 -15.546 1.00 86.56 188 ASP A C 1
ATOM 1511 O O . ASP A 1 188 ? 8.191 8.972 -16.588 1.00 86.56 188 ASP A O 1
ATOM 1515 N N . ARG A 1 189 ? 6.682 9.960 -15.244 1.00 84.19 189 ARG A N 1
ATOM 1516 C CA . ARG A 1 189 ? 6.441 11.100 -16.134 1.00 84.19 189 ARG A CA 1
ATOM 1517 C C . ARG A 1 189 ? 7.688 11.966 -16.291 1.00 84.19 189 ARG A C 1
ATOM 1519 O O . ARG A 1 189 ? 8.012 12.347 -17.415 1.00 84.19 189 ARG A O 1
ATOM 1526 N N . GLY A 1 190 ? 8.408 12.228 -15.200 1.00 84.19 190 GLY A N 1
ATOM 1527 C CA . GLY A 1 190 ? 9.680 12.951 -15.246 1.00 84.19 190 GLY A CA 1
ATOM 1528 C C . GLY A 1 190 ? 10.728 12.215 -16.083 1.00 84.19 190 GLY A C 1
ATOM 1529 O O . GLY A 1 190 ? 11.385 12.818 -16.928 1.00 84.19 190 GLY A O 1
ATOM 1530 N N . THR A 1 191 ? 10.833 10.895 -15.918 1.00 84.56 191 THR A N 1
ATOM 1531 C CA . THR A 1 191 ? 11.794 10.070 -16.664 1.00 84.56 191 THR A CA 1
ATOM 1532 C C . THR A 1 191 ? 11.454 10.016 -18.150 1.00 84.56 191 THR A C 1
ATOM 1534 O O . THR A 1 191 ? 12.346 10.144 -18.987 1.00 84.56 191 THR A O 1
ATOM 1537 N N . LYS A 1 192 ? 10.167 9.878 -18.489 1.00 83.06 192 LYS A N 1
ATOM 1538 C CA . LYS A 1 192 ? 9.698 9.900 -19.878 1.00 83.06 192 LYS A CA 1
ATOM 1539 C C . LYS A 1 192 ? 9.986 11.245 -20.548 1.00 83.06 192 LYS A C 1
ATOM 1541 O O . LYS A 1 192 ? 10.567 11.257 -21.623 1.00 83.06 192 LYS A O 1
ATOM 1546 N N . TYR A 1 193 ? 9.691 12.358 -19.875 1.00 82.56 193 TYR A N 1
ATOM 1547 C CA . TYR A 1 193 ? 9.996 13.698 -20.385 1.00 82.56 193 TYR A CA 1
ATOM 1548 C C . TYR A 1 193 ? 11.494 13.902 -20.658 1.00 82.56 193 TYR A C 1
ATOM 1550 O O . TYR A 1 193 ? 11.874 14.439 -21.697 1.00 82.56 193 TYR A O 1
ATOM 1558 N N . LEU A 1 194 ? 12.360 13.444 -19.747 1.00 81.50 194 LEU A N 1
ATOM 1559 C CA . LEU A 1 194 ? 13.809 13.506 -19.953 1.00 81.50 194 LEU A CA 1
ATOM 1560 C C . LEU A 1 194 ? 14.252 12.640 -21.137 1.00 81.50 194 LEU A C 1
ATOM 1562 O O . LEU A 1 194 ? 15.103 13.065 -21.914 1.00 81.50 194 LEU A O 1
ATOM 1566 N N . LEU A 1 195 ? 13.676 11.447 -21.288 1.00 79.25 195 LEU A N 1
ATOM 1567 C CA . LEU A 1 195 ? 14.003 10.546 -22.387 1.00 79.25 195 LEU A CA 1
ATOM 1568 C C . LEU A 1 195 ? 13.571 11.120 -23.742 1.00 79.25 195 LEU A C 1
ATOM 1570 O O . LEU A 1 195 ? 14.369 11.107 -24.677 1.00 79.25 195 LEU A O 1
ATOM 1574 N N . ASP A 1 196 ? 12.353 11.652 -23.833 1.00 81.31 196 ASP A N 1
ATOM 1575 C CA . ASP A 1 196 ? 11.808 12.243 -25.059 1.00 81.31 196 ASP A CA 1
ATOM 1576 C C . ASP A 1 196 ? 12.635 13.467 -25.484 1.00 81.31 196 ASP A C 1
ATOM 1578 O O . ASP A 1 196 ? 13.049 13.561 -26.638 1.00 81.31 196 ASP A O 1
ATOM 1582 N N . ARG A 1 197 ? 13.019 14.329 -24.531 1.00 77.38 197 ARG A N 1
ATOM 1583 C CA . ARG A 1 197 ? 13.905 15.476 -24.790 1.00 77.38 197 ARG A CA 1
ATOM 1584 C C . ARG A 1 197 ? 15.270 15.061 -25.348 1.00 77.38 197 ARG A C 1
ATOM 1586 O O . ARG A 1 197 ? 15.819 15.735 -26.219 1.00 77.38 197 ARG A O 1
ATOM 1593 N N . GLU A 1 198 ? 15.861 13.985 -24.835 1.00 76.75 198 GLU A N 1
ATOM 1594 C CA . GLU A 1 198 ? 17.141 13.489 -25.354 1.00 76.75 198 GLU A CA 1
ATOM 1595 C C . GLU A 1 198 ? 16.980 12.815 -26.725 1.00 76.75 198 GLU A C 1
ATOM 1597 O O . GLU A 1 198 ? 17.840 12.976 -27.593 1.00 76.75 198 GLU A O 1
ATOM 1602 N N . LEU A 1 199 ? 15.867 12.118 -26.966 1.00 74.88 199 LEU A N 1
ATOM 1603 C CA . LEU A 1 199 ? 15.556 11.550 -28.278 1.00 74.88 199 LEU A CA 1
ATOM 1604 C C . LEU A 1 199 ? 15.347 12.639 -29.336 1.00 74.88 199 LEU A C 1
ATOM 1606 O O . LEU A 1 199 ? 15.895 12.513 -30.430 1.00 74.88 199 LEU A O 1
ATOM 1610 N N . GLU A 1 200 ? 14.638 13.719 -29.009 1.00 74.69 200 GLU A N 1
ATOM 1611 C CA . GLU A 1 200 ? 14.464 14.881 -29.887 1.00 74.69 200 GLU A CA 1
ATOM 1612 C C . GLU A 1 200 ? 15.795 15.561 -30.209 1.00 74.69 200 GLU A C 1
ATOM 1614 O O . GLU A 1 200 ? 16.045 15.879 -31.370 1.00 74.69 200 GLU A O 1
ATOM 1619 N N . ARG A 1 201 ? 16.699 15.719 -29.229 1.00 67.31 201 ARG A N 1
ATOM 1620 C CA . ARG A 1 201 ? 18.056 16.236 -29.492 1.00 67.31 201 ARG A CA 1
ATOM 1621 C C . ARG A 1 201 ? 18.849 15.353 -30.450 1.00 67.31 201 ARG A C 1
ATOM 1623 O O . ARG A 1 201 ? 19.581 15.857 -31.298 1.00 67.31 201 ARG A O 1
ATOM 1630 N N . VAL A 1 202 ? 18.741 14.033 -30.311 1.00 69.31 202 VAL A N 1
ATOM 1631 C CA . VAL A 1 202 ? 19.425 13.095 -31.213 1.00 69.31 202 VAL A CA 1
ATOM 1632 C C . VAL A 1 202 ? 18.776 13.104 -32.601 1.00 69.31 202 VAL A C 1
ATOM 1634 O O . VAL A 1 202 ? 19.484 13.031 -33.605 1.00 69.31 202 VAL A O 1
ATOM 1637 N N . ALA A 1 203 ? 17.448 13.209 -32.674 1.00 65.31 203 ALA A N 1
ATOM 1638 C CA . ALA A 1 203 ? 16.706 13.284 -33.927 1.00 65.31 203 ALA A CA 1
ATOM 1639 C C . ALA A 1 203 ? 16.994 14.587 -34.684 1.00 65.31 203 ALA A C 1
ATOM 1641 O O . ALA A 1 203 ? 17.254 14.527 -35.883 1.00 65.31 203 ALA A O 1
ATOM 1642 N N . SER A 1 204 ? 17.044 15.729 -33.991 1.00 62.31 204 SER A N 1
ATOM 1643 C CA . SER A 1 204 ? 17.361 17.032 -34.586 1.00 62.31 204 SER A CA 1
ATOM 1644 C C . SER A 1 204 ? 18.798 17.097 -35.109 1.00 62.31 204 SER A C 1
ATOM 1646 O O . SER A 1 204 ? 19.042 17.620 -36.197 1.00 62.31 204 SER A O 1
ATOM 1648 N N . PHE A 1 205 ? 19.746 16.481 -34.394 1.00 60.97 205 PHE A N 1
ATOM 1649 C CA . PHE A 1 205 ? 21.118 16.304 -34.876 1.00 60.97 205 PHE A CA 1
ATOM 1650 C C . PHE A 1 205 ? 21.183 15.404 -36.121 1.00 60.97 205 PHE A C 1
ATOM 1652 O O . PHE A 1 205 ? 21.992 15.618 -37.020 1.00 60.97 205 PHE A O 1
ATOM 1659 N N . ARG A 1 206 ? 20.319 14.386 -36.200 1.00 57.03 206 ARG A N 1
ATOM 1660 C CA . ARG A 1 206 ? 20.241 13.497 -37.365 1.00 57.03 206 ARG A CA 1
ATOM 1661 C C . ARG A 1 206 ? 19.631 14.201 -38.574 1.00 57.03 206 ARG A C 1
ATOM 1663 O O . ARG A 1 206 ? 20.132 14.012 -39.676 1.00 57.03 206 ARG A O 1
ATOM 1670 N N . SER A 1 207 ? 18.577 14.993 -38.385 1.00 58.44 207 SER A N 1
ATOM 1671 C CA . SER A 1 207 ? 17.962 15.757 -39.473 1.00 58.44 207 SER A CA 1
ATOM 1672 C C . SER A 1 207 ? 18.904 16.831 -40.009 1.00 58.44 207 SER A C 1
ATOM 1674 O O . SER A 1 207 ? 18.974 16.992 -41.220 1.00 58.44 207 SER A O 1
ATOM 1676 N N . SER A 1 208 ? 19.691 17.501 -39.161 1.00 58.28 208 SER A N 1
ATOM 1677 C CA . SER A 1 208 ? 20.697 18.462 -39.636 1.00 58.28 208 SER A CA 1
ATOM 1678 C C . SER A 1 208 ? 21.868 17.791 -40.368 1.00 58.28 208 SER A C 1
ATOM 1680 O O . SER A 1 208 ? 22.343 18.336 -41.361 1.00 58.28 208 SER A O 1
ATOM 1682 N N . GLU A 1 209 ? 22.298 16.589 -39.956 1.00 55.38 209 GLU A N 1
ATOM 1683 C CA . GLU A 1 209 ? 23.315 15.803 -40.683 1.00 55.38 209 GLU A CA 1
ATOM 1684 C C . GLU A 1 209 ? 22.790 15.322 -42.052 1.00 55.38 209 GLU A C 1
ATOM 1686 O O . GLU A 1 209 ? 23.545 15.315 -43.023 1.00 55.38 209 GLU A O 1
ATOM 1691 N N . ILE A 1 210 ? 21.505 14.949 -42.149 1.00 57.81 210 ILE A N 1
ATOM 1692 C CA . ILE A 1 210 ? 20.863 14.549 -43.415 1.00 57.81 210 ILE A CA 1
ATOM 1693 C C . ILE A 1 210 ? 20.695 15.752 -44.347 1.00 57.81 210 ILE A C 1
ATOM 1695 O O . ILE A 1 210 ? 21.083 15.649 -45.505 1.00 57.81 210 ILE A O 1
ATOM 1699 N N . VAL A 1 211 ? 20.188 16.885 -43.845 1.00 55.50 211 VAL A N 1
ATOM 1700 C CA . VAL A 1 211 ? 20.033 18.120 -44.635 1.00 55.50 211 VAL A CA 1
ATOM 1701 C C . VAL A 1 211 ? 21.393 18.610 -45.133 1.00 55.50 211 VAL A C 1
ATOM 1703 O O . VAL A 1 211 ? 21.534 18.900 -46.315 1.00 55.50 211 VAL A O 1
ATOM 1706 N N . GLY A 1 212 ? 22.424 18.593 -44.281 1.00 51.59 212 GLY A N 1
ATOM 1707 C CA . GLY A 1 212 ? 23.792 18.891 -44.707 1.00 51.59 212 GLY A CA 1
ATOM 1708 C C . GLY A 1 212 ? 24.279 17.942 -45.805 1.00 51.59 212 GLY A C 1
ATOM 1709 O O . GLY A 1 212 ? 24.800 18.401 -46.814 1.00 51.59 212 GLY A O 1
ATOM 1710 N N . ALA A 1 213 ? 24.068 16.629 -45.661 1.00 51.53 213 ALA A N 1
ATOM 1711 C CA . ALA A 1 213 ? 24.468 15.641 -46.667 1.00 51.53 213 ALA A CA 1
ATOM 1712 C C . ALA A 1 213 ? 23.766 15.835 -48.023 1.00 51.53 213 ALA A C 1
ATOM 1714 O O . ALA A 1 213 ? 24.428 15.718 -49.051 1.00 51.53 213 ALA A O 1
ATOM 1715 N N . THR A 1 214 ? 22.475 16.184 -48.032 1.00 53.47 214 THR A N 1
ATOM 1716 C CA . THR A 1 214 ? 21.749 16.500 -49.273 1.00 53.47 214 THR A CA 1
ATOM 1717 C C . THR A 1 214 ? 22.274 17.769 -49.946 1.00 53.47 214 THR A C 1
ATOM 1719 O O . THR A 1 214 ? 22.413 17.787 -51.163 1.00 53.47 214 THR A O 1
ATOM 1722 N N . THR A 1 215 ? 22.669 18.794 -49.180 1.00 50.94 215 THR A N 1
ATOM 1723 C CA . THR A 1 215 ? 23.250 20.028 -49.743 1.00 50.94 215 THR A CA 1
ATOM 1724 C C . THR A 1 215 ? 24.633 19.789 -50.368 1.00 50.94 215 THR A C 1
ATOM 1726 O O . THR A 1 215 ? 24.971 20.404 -51.377 1.00 50.94 215 THR A O 1
ATOM 1729 N N . TYR A 1 216 ? 25.431 18.861 -49.822 1.00 51.03 216 TYR A N 1
ATOM 1730 C CA . TYR A 1 216 ? 26.718 18.475 -50.417 1.00 51.03 216 TYR A CA 1
ATOM 1731 C C . TYR A 1 216 ? 26.562 17.593 -51.671 1.00 51.03 216 TYR A C 1
ATOM 1733 O O . TYR A 1 216 ? 27.390 17.688 -52.578 1.00 51.03 216 TYR A O 1
ATOM 1741 N N . GLU A 1 217 ? 25.523 16.754 -51.752 1.00 50.38 217 GLU A N 1
ATOM 1742 C CA . GLU A 1 217 ? 25.217 15.975 -52.967 1.00 50.38 217 GLU A CA 1
ATOM 1743 C C . GLU A 1 217 ? 24.718 16.877 -54.107 1.00 50.38 217 GLU A C 1
ATOM 1745 O O . GLU A 1 217 ? 25.116 16.687 -55.254 1.00 50.38 217 GLU A O 1
ATOM 1750 N N . GLU A 1 218 ? 23.943 17.919 -53.801 1.00 49.94 218 GLU A N 1
ATOM 1751 C CA . GLU A 1 218 ? 23.469 18.880 -54.806 1.00 49.94 218 GLU A CA 1
ATOM 1752 C C . GLU A 1 218 ? 24.615 19.757 -55.355 1.00 49.94 218 GLU A C 1
ATOM 1754 O O . GLU A 1 218 ? 24.692 20.006 -56.557 1.00 49.94 218 GLU A O 1
ATOM 1759 N N . MET A 1 219 ? 25.591 20.125 -54.512 1.00 48.97 219 MET A N 1
ATOM 1760 C CA . MET A 1 219 ? 26.811 20.835 -54.937 1.00 48.97 219 MET A CA 1
ATOM 1761 C C . MET A 1 219 ? 27.817 19.965 -55.714 1.00 48.97 219 MET A C 1
ATOM 1763 O O . MET A 1 219 ? 28.711 20.505 -56.362 1.00 48.97 219 MET A O 1
ATOM 1767 N N . THR A 1 220 ? 27.696 18.633 -55.672 1.00 47.69 220 THR A N 1
ATOM 1768 C CA . THR A 1 220 ? 28.607 17.698 -56.368 1.00 47.69 220 THR A CA 1
ATOM 1769 C C . THR A 1 220 ? 28.015 17.102 -57.649 1.00 47.69 220 THR A C 1
ATOM 1771 O O . THR A 1 220 ? 28.657 16.277 -58.297 1.00 47.69 220 THR A O 1
ATOM 1774 N N . ALA A 1 221 ? 26.858 17.596 -58.108 1.00 45.41 221 ALA A N 1
ATOM 1775 C CA . ALA A 1 221 ? 26.268 17.257 -59.409 1.00 45.41 221 ALA A CA 1
ATOM 1776 C C . ALA A 1 221 ? 27.009 17.865 -60.629 1.00 45.41 221 ALA A C 1
ATOM 1778 O O . ALA A 1 221 ? 26.487 17.858 -61.743 1.00 45.41 221 ALA A O 1
ATOM 1779 N N . VAL A 1 222 ? 28.247 18.344 -60.455 1.00 50.47 222 VAL A N 1
ATOM 1780 C CA . VAL A 1 222 ? 29.200 18.586 -61.547 1.00 50.47 222 VAL A CA 1
ATOM 1781 C C . VAL A 1 222 ? 30.216 17.438 -61.557 1.00 50.47 222 VAL A C 1
ATOM 1783 O O . VAL A 1 222 ? 31.235 17.472 -60.881 1.00 50.47 222 VAL A O 1
ATOM 1786 N N . LYS A 1 223 ? 29.851 16.395 -62.313 1.00 53.03 223 LYS A N 1
ATOM 1787 C CA . LYS A 1 223 ? 30.679 15.395 -63.016 1.00 53.03 223 LYS A CA 1
ATOM 1788 C C . LYS A 1 223 ? 32.070 15.067 -62.418 1.00 53.03 223 LYS A C 1
ATOM 1790 O O . LYS A 1 223 ? 33.025 15.748 -62.755 1.00 53.03 223 LYS A O 1
ATOM 1795 N N . GLU A 1 224 ? 32.195 13.947 -61.685 1.00 41.12 224 GLU A N 1
ATOM 1796 C CA . GLU A 1 224 ? 33.335 12.987 -61.727 1.00 41.12 224 GLU A CA 1
ATOM 1797 C C . GLU A 1 224 ? 33.110 11.734 -60.821 1.00 41.12 224 GLU A C 1
ATOM 1799 O O . GLU A 1 224 ? 32.186 11.741 -60.006 1.00 41.12 224 GLU A O 1
ATOM 1804 N N . PRO A 1 225 ? 33.847 10.608 -61.017 1.00 48.06 225 PRO A N 1
ATOM 1805 C CA . PRO A 1 225 ? 33.371 9.244 -60.742 1.00 48.06 225 PRO A CA 1
ATOM 1806 C C . PRO A 1 225 ? 33.487 8.755 -59.283 1.00 48.06 225 PRO A C 1
ATOM 1808 O O . PRO A 1 225 ? 34.192 9.303 -58.442 1.00 48.06 225 PRO A O 1
ATOM 1811 N N . ALA A 1 226 ? 32.762 7.662 -59.016 1.00 46.66 226 ALA A N 1
ATOM 1812 C CA . ALA A 1 226 ? 32.435 7.059 -57.720 1.00 46.66 226 ALA A CA 1
ATOM 1813 C C . ALA A 1 226 ? 33.580 6.921 -56.678 1.00 46.66 226 ALA A C 1
ATOM 1815 O O . ALA A 1 226 ? 34.662 6.431 -57.009 1.00 46.66 226 ALA A O 1
ATOM 1816 N N . PRO A 1 227 ? 33.324 7.198 -55.376 1.00 50.16 227 PRO A N 1
ATOM 1817 C CA . PRO A 1 227 ? 34.292 6.961 -54.305 1.00 50.16 227 PRO A CA 1
ATOM 1818 C C . PRO A 1 227 ? 34.199 5.540 -53.693 1.00 50.16 227 PRO A C 1
ATOM 1820 O O . PRO A 1 227 ? 33.156 4.883 -53.745 1.00 50.16 227 PRO A O 1
ATOM 1823 N N . PRO A 1 228 ? 35.277 5.051 -53.042 1.00 45.44 228 PRO A N 1
ATOM 1824 C CA . PRO A 1 228 ? 35.433 3.647 -52.665 1.00 45.44 228 PRO A CA 1
ATOM 1825 C C . PRO A 1 228 ? 34.579 3.230 -51.453 1.00 45.44 228 PRO A C 1
ATOM 1827 O O . PRO A 1 228 ? 34.536 3.896 -50.414 1.00 45.44 228 PRO A O 1
ATOM 1830 N N . ILE A 1 229 ? 33.987 2.033 -51.545 1.00 50.69 229 ILE A N 1
ATOM 1831 C CA . ILE A 1 229 ? 33.040 1.398 -50.600 1.00 50.69 229 ILE A CA 1
ATOM 1832 C C . ILE A 1 229 ? 33.612 1.162 -49.173 1.00 50.69 229 ILE A C 1
ATOM 1834 O O . ILE A 1 229 ? 32.882 0.849 -48.231 1.00 50.69 229 ILE A O 1
ATOM 1838 N N . ARG A 1 230 ? 34.907 1.407 -48.932 1.00 43.53 230 ARG A N 1
ATOM 1839 C CA . ARG A 1 230 ? 35.603 1.066 -47.672 1.00 43.53 230 ARG A CA 1
ATOM 1840 C C . ARG A 1 230 ? 35.303 1.986 -46.471 1.00 43.53 230 ARG A C 1
ATOM 1842 O O . ARG A 1 230 ? 35.612 1.619 -45.341 1.00 43.53 230 ARG A O 1
ATOM 1849 N N . LYS A 1 231 ? 34.689 3.165 -46.661 1.00 44.50 231 LYS A N 1
ATOM 1850 C CA . LYS A 1 231 ? 34.442 4.140 -45.565 1.00 44.50 231 LYS A CA 1
ATOM 1851 C C . LYS A 1 231 ? 33.123 3.933 -44.795 1.00 44.50 231 LYS A C 1
ATOM 1853 O O . LYS A 1 231 ? 32.982 4.460 -43.690 1.00 44.50 231 LYS A O 1
ATOM 1858 N N . ARG A 1 232 ? 32.154 3.166 -45.323 1.00 44.41 232 ARG A N 1
ATOM 1859 C CA . ARG A 1 232 ? 30.835 2.968 -44.675 1.00 44.41 232 ARG A CA 1
ATOM 1860 C C . ARG A 1 232 ? 30.881 2.013 -43.471 1.00 44.41 232 ARG A C 1
ATOM 1862 O O . ARG A 1 232 ? 30.203 2.281 -42.482 1.00 44.41 232 ARG A O 1
ATOM 1869 N N . SER A 1 233 ? 31.701 0.961 -43.498 1.00 42.47 233 SER A N 1
ATOM 1870 C CA . SER A 1 233 ? 31.778 -0.043 -42.416 1.00 42.47 233 SER A CA 1
ATOM 1871 C C . SER A 1 233 ? 32.435 0.495 -41.135 1.00 42.47 233 SER A C 1
ATOM 1873 O O . SER A 1 233 ? 31.886 0.332 -40.044 1.00 42.47 233 SER A O 1
ATOM 1875 N N . LEU A 1 234 ? 33.525 1.260 -41.262 1.00 44.84 234 LEU A N 1
ATOM 1876 C CA . LEU A 1 234 ? 34.228 1.909 -40.140 1.00 44.84 234 LEU A CA 1
ATOM 1877 C C . LEU A 1 234 ? 33.352 2.933 -39.389 1.00 44.84 234 LEU A C 1
ATOM 1879 O O . LEU A 1 234 ? 33.457 3.079 -38.166 1.00 44.84 234 LEU A O 1
ATOM 1883 N N . LYS A 1 235 ? 32.444 3.618 -40.102 1.00 43.56 235 LYS A N 1
ATOM 1884 C CA . LYS A 1 235 ? 31.527 4.627 -39.537 1.00 43.56 235 LYS A CA 1
ATOM 1885 C C . LYS A 1 235 ? 30.374 3.987 -38.744 1.00 43.56 235 LYS A C 1
ATOM 1887 O O . LYS A 1 235 ? 29.897 4.572 -37.773 1.00 43.56 235 LYS A O 1
ATOM 1892 N N . VAL A 1 236 ? 29.939 2.775 -39.106 1.00 49.38 236 VAL A N 1
ATOM 1893 C CA . VAL A 1 236 ? 28.894 2.022 -38.378 1.00 49.38 236 VAL A CA 1
ATOM 1894 C C . VAL A 1 236 ? 29.438 1.442 -37.069 1.00 49.38 236 VAL A C 1
ATOM 1896 O O . VAL A 1 236 ? 28.759 1.478 -36.039 1.00 49.38 236 VAL A O 1
ATOM 1899 N N . GLU A 1 237 ? 30.685 0.977 -37.071 1.00 45.97 237 GLU A N 1
ATOM 1900 C CA . GLU A 1 237 ? 31.326 0.388 -35.893 1.00 45.97 237 GLU A CA 1
ATOM 1901 C C . GLU A 1 237 ? 31.695 1.444 -34.836 1.00 45.97 237 GLU A C 1
ATOM 1903 O O . GLU A 1 237 ? 31.416 1.273 -33.643 1.00 45.97 237 GLU A O 1
ATOM 1908 N N . THR A 1 238 ? 32.173 2.617 -35.270 1.00 51.50 238 THR A N 1
ATOM 1909 C CA . THR A 1 238 ? 32.338 3.790 -34.389 1.00 51.50 238 THR A CA 1
ATOM 1910 C C . THR A 1 238 ? 31.002 4.314 -33.847 1.00 51.50 238 THR A C 1
ATOM 1912 O O . THR A 1 238 ? 30.944 4.739 -32.689 1.00 51.50 238 THR A O 1
ATOM 1915 N N . ARG A 1 239 ? 29.902 4.230 -34.613 1.00 49.38 239 ARG A N 1
ATOM 1916 C CA . ARG A 1 239 ? 28.543 4.597 -34.157 1.00 49.38 239 ARG A CA 1
ATOM 1917 C C . ARG A 1 239 ? 27.993 3.636 -33.092 1.00 49.38 239 ARG A C 1
ATOM 1919 O O . ARG A 1 239 ? 27.479 4.112 -32.079 1.00 49.38 239 ARG A O 1
ATOM 1926 N N . LYS A 1 240 ? 28.170 2.314 -33.238 1.00 44.38 240 LYS A N 1
ATOM 1927 C CA . LYS A 1 240 ? 27.809 1.332 -32.188 1.00 44.38 240 LYS A CA 1
ATOM 1928 C C . LYS A 1 240 ? 28.606 1.563 -30.898 1.00 44.38 240 LYS A C 1
ATOM 1930 O O . LYS A 1 240 ? 28.023 1.537 -29.814 1.00 44.38 240 LYS A O 1
ATOM 1935 N N . LYS A 1 241 ? 29.907 1.871 -31.003 1.00 49.50 241 LYS A N 1
ATOM 1936 C CA . LYS A 1 241 ? 30.755 2.235 -29.850 1.00 49.50 241 LYS A CA 1
ATOM 1937 C C . LYS A 1 241 ? 30.271 3.509 -29.150 1.00 49.50 241 LYS A C 1
ATOM 1939 O O . LYS A 1 241 ? 30.205 3.525 -27.924 1.00 49.50 241 LYS A O 1
ATOM 1944 N N . LYS A 1 242 ? 29.871 4.544 -29.901 1.00 50.38 242 LYS A N 1
ATOM 1945 C CA . LYS A 1 242 ? 29.337 5.799 -29.336 1.00 50.38 242 LYS A CA 1
ATOM 1946 C C . LYS A 1 242 ? 27.991 5.613 -28.630 1.00 50.38 242 LYS A C 1
ATOM 1948 O O . LYS A 1 242 ? 27.823 6.156 -27.544 1.00 50.38 242 LYS A O 1
ATOM 1953 N N . ILE A 1 243 ? 27.075 4.809 -29.175 1.00 50.69 243 ILE A N 1
ATOM 1954 C CA . ILE A 1 243 ? 25.786 4.504 -28.522 1.00 50.69 243 ILE A CA 1
ATOM 1955 C C . ILE A 1 243 ? 26.004 3.672 -27.252 1.00 50.69 243 ILE A C 1
ATOM 1957 O O . ILE A 1 243 ? 25.420 3.978 -26.217 1.00 50.69 243 ILE A O 1
ATOM 1961 N N . LYS A 1 244 ? 26.893 2.670 -27.289 1.00 43.62 244 LYS A N 1
ATOM 1962 C CA . LYS A 1 244 ? 27.243 1.862 -26.108 1.00 43.62 244 LYS A CA 1
ATOM 1963 C C . LYS A 1 244 ? 27.928 2.711 -25.025 1.00 43.62 244 LYS A C 1
ATOM 1965 O O . LYS A 1 244 ? 27.640 2.542 -23.844 1.00 43.62 244 LYS A O 1
ATOM 1970 N N . ALA A 1 245 ? 28.763 3.673 -25.424 1.00 50.94 245 ALA A N 1
ATOM 1971 C CA . ALA A 1 245 ? 29.375 4.646 -24.521 1.00 50.94 245 ALA A CA 1
ATOM 1972 C C . ALA A 1 245 ? 28.361 5.660 -23.961 1.00 50.94 245 ALA A C 1
ATOM 1974 O O . ALA A 1 245 ? 28.455 6.009 -22.789 1.00 50.94 245 ALA A O 1
ATOM 1975 N N . ALA A 1 246 ? 27.377 6.105 -24.748 1.00 47.53 246 ALA A N 1
ATOM 1976 C CA . ALA A 1 246 ? 26.299 6.974 -24.274 1.00 47.53 246 ALA A CA 1
ATOM 1977 C C . ALA A 1 246 ? 25.396 6.249 -23.264 1.00 47.53 246 ALA A C 1
ATOM 1979 O O . ALA A 1 246 ? 25.148 6.790 -22.191 1.00 47.53 246 ALA A O 1
ATOM 1980 N N . LEU A 1 247 ? 25.018 4.994 -23.547 1.00 40.59 247 LEU A N 1
ATOM 1981 C CA . LEU A 1 247 ? 24.260 4.141 -22.623 1.00 40.59 247 LEU A CA 1
ATOM 1982 C C . LEU A 1 247 ? 25.039 3.868 -21.324 1.00 40.59 247 LEU A C 1
ATOM 1984 O O . LEU A 1 247 ? 24.471 3.882 -20.234 1.00 40.59 247 LEU A O 1
ATOM 1988 N N . GLY A 1 248 ? 26.353 3.647 -21.440 1.00 49.22 248 GLY A N 1
ATOM 1989 C CA . GLY A 1 248 ? 27.252 3.476 -20.299 1.00 49.22 248 GLY A CA 1
ATOM 1990 C C . GLY A 1 248 ? 27.392 4.748 -19.462 1.00 49.22 248 GLY A C 1
ATOM 1991 O O . GLY A 1 248 ? 27.385 4.671 -18.239 1.00 49.22 248 GLY A O 1
ATOM 1992 N N . ARG A 1 249 ? 27.440 5.928 -20.094 1.00 52.22 249 ARG A N 1
ATOM 1993 C CA . ARG A 1 249 ? 27.480 7.227 -19.401 1.00 52.22 249 ARG A CA 1
ATOM 1994 C C . ARG A 1 249 ? 26.161 7.551 -18.709 1.00 52.22 249 ARG A C 1
ATOM 1996 O O . ARG A 1 249 ? 26.197 8.050 -17.591 1.00 52.22 249 ARG A O 1
ATOM 2003 N N . THR A 1 250 ? 25.016 7.223 -19.307 1.00 49.69 250 THR A N 1
ATOM 2004 C CA . THR A 1 250 ? 23.710 7.373 -18.645 1.00 49.69 250 THR A CA 1
ATOM 2005 C C . THR A 1 250 ? 23.556 6.393 -17.487 1.00 49.69 250 THR A C 1
ATOM 2007 O O . THR A 1 250 ? 23.125 6.796 -16.413 1.00 49.69 250 THR A O 1
ATOM 2010 N N . ALA A 1 251 ? 23.985 5.136 -17.646 1.00 44.97 251 ALA A N 1
ATOM 2011 C CA . ALA A 1 251 ? 23.978 4.159 -16.559 1.00 44.97 251 ALA A CA 1
ATOM 2012 C C . ALA A 1 251 ? 24.921 4.574 -15.417 1.00 44.97 251 ALA A C 1
ATOM 2014 O O . ALA A 1 251 ? 24.537 4.498 -14.255 1.00 44.97 251 ALA A O 1
ATOM 2015 N N . ALA A 1 252 ? 26.113 5.088 -15.735 1.00 48.09 252 ALA A N 1
ATOM 2016 C CA . ALA A 1 252 ? 27.060 5.606 -14.750 1.00 48.09 252 ALA A CA 1
ATOM 2017 C C . ALA A 1 252 ? 26.552 6.882 -14.061 1.00 48.09 252 ALA A C 1
ATOM 2019 O O . ALA A 1 252 ? 26.723 7.020 -12.854 1.00 48.09 252 ALA A O 1
ATOM 2020 N N . ALA A 1 253 ? 25.885 7.787 -14.783 1.00 49.34 253 ALA A N 1
ATOM 2021 C CA . ALA A 1 253 ? 25.266 8.980 -14.204 1.00 49.34 253 ALA A CA 1
ATOM 2022 C C . ALA A 1 253 ? 24.108 8.618 -13.264 1.00 49.34 253 ALA A C 1
ATOM 2024 O O . ALA A 1 253 ? 23.989 9.201 -12.189 1.00 49.34 253 ALA A O 1
ATOM 2025 N N . VAL A 1 254 ? 23.305 7.611 -13.619 1.00 47.22 254 VAL A N 1
ATOM 2026 C CA . VAL A 1 254 ? 22.251 7.065 -12.753 1.00 47.22 254 VAL A CA 1
ATOM 2027 C C . VAL A 1 254 ? 22.859 6.366 -11.538 1.00 47.22 254 VAL A C 1
ATOM 2029 O O . VAL A 1 254 ? 22.420 6.611 -10.422 1.00 47.22 254 VAL A O 1
ATOM 2032 N N . LEU A 1 255 ? 23.919 5.573 -11.707 1.00 48.03 255 LEU A N 1
ATOM 2033 C CA . LEU A 1 255 ? 24.621 4.925 -10.595 1.00 48.03 255 LEU A CA 1
ATOM 2034 C C . LEU A 1 255 ? 25.272 5.954 -9.653 1.00 48.03 255 LEU A C 1
ATOM 2036 O O . LEU A 1 255 ? 25.223 5.799 -8.432 1.00 48.03 255 LEU A O 1
ATOM 2040 N N . ALA A 1 256 ? 25.835 7.032 -10.205 1.00 55.78 256 ALA A N 1
ATOM 2041 C CA . ALA A 1 256 ? 26.399 8.161 -9.466 1.00 55.78 256 ALA A CA 1
ATOM 2042 C C . ALA A 1 256 ? 25.312 8.967 -8.738 1.00 55.78 256 ALA A C 1
ATOM 2044 O O . ALA A 1 256 ? 25.499 9.381 -7.593 1.00 55.78 256 ALA A O 1
ATOM 2045 N N . PHE A 1 257 ? 24.153 9.157 -9.371 1.00 52.09 257 PHE A N 1
ATOM 2046 C CA . PHE A 1 257 ? 22.993 9.790 -8.753 1.00 52.09 257 PHE A CA 1
ATOM 2047 C C . PHE A 1 257 ? 22.440 8.934 -7.610 1.00 52.09 257 PHE A C 1
ATOM 2049 O O . PHE A 1 257 ? 22.256 9.445 -6.507 1.00 52.09 257 PHE A O 1
ATOM 2056 N N . LEU A 1 258 ? 22.280 7.625 -7.822 1.00 45.94 258 LEU A N 1
ATOM 2057 C CA . LEU A 1 258 ? 21.845 6.670 -6.802 1.00 45.94 258 LEU A CA 1
ATOM 2058 C C . LEU A 1 258 ? 22.826 6.628 -5.629 1.00 45.94 258 LEU A C 1
ATOM 2060 O O . LEU A 1 258 ? 22.404 6.761 -4.485 1.00 45.94 258 LEU A O 1
ATOM 2064 N N . THR A 1 259 ? 24.135 6.537 -5.874 1.00 57.50 259 THR A N 1
ATOM 2065 C CA . THR A 1 259 ? 25.142 6.557 -4.795 1.00 57.50 259 THR A CA 1
ATOM 2066 C C . THR A 1 259 ? 25.192 7.895 -4.055 1.00 57.50 259 THR A C 1
ATOM 2068 O O . THR A 1 259 ? 25.396 7.909 -2.838 1.00 57.50 259 THR A O 1
ATOM 2071 N N . ARG A 1 260 ? 24.978 9.029 -4.735 1.00 56.56 260 ARG A N 1
ATOM 2072 C CA . ARG A 1 260 ? 24.895 10.355 -4.094 1.00 56.56 260 ARG A CA 1
ATOM 2073 C C . ARG A 1 260 ? 23.624 10.499 -3.257 1.00 56.56 260 ARG A C 1
ATOM 2075 O O . ARG A 1 260 ? 23.693 10.974 -2.124 1.00 56.56 260 ARG A O 1
ATOM 2082 N N . MET A 1 261 ? 22.496 10.028 -3.776 1.00 51.41 261 MET A N 1
ATOM 2083 C CA . MET A 1 261 ? 21.218 9.996 -3.074 1.00 51.41 261 MET A CA 1
ATOM 2084 C C . MET A 1 261 ? 21.294 9.091 -1.836 1.00 51.41 261 MET A C 1
ATOM 2086 O O . MET A 1 261 ? 20.919 9.524 -0.752 1.00 51.41 261 MET A O 1
ATOM 2090 N N . PHE A 1 262 ? 21.883 7.897 -1.951 1.00 49.41 262 PHE A N 1
ATOM 2091 C CA . PHE A 1 262 ? 22.126 6.989 -0.824 1.00 49.41 262 PHE A CA 1
ATOM 2092 C C . PHE A 1 262 ? 22.981 7.612 0.275 1.00 49.41 262 PHE A C 1
ATOM 2094 O O . PHE A 1 262 ? 22.704 7.445 1.462 1.00 49.41 262 PHE A O 1
ATOM 2101 N N . ARG A 1 263 ? 24.016 8.362 -0.109 1.00 65.12 263 ARG A N 1
ATOM 2102 C CA . ARG A 1 263 ? 24.882 9.069 0.837 1.00 65.12 263 ARG A CA 1
ATOM 2103 C C . ARG A 1 263 ? 24.117 10.161 1.584 1.00 65.12 263 ARG A C 1
ATOM 2105 O O . ARG A 1 263 ? 24.296 10.301 2.790 1.00 65.12 263 ARG A O 1
ATOM 2112 N N . ASN A 1 264 ? 23.248 10.891 0.887 1.00 57.47 264 ASN A N 1
ATOM 2113 C CA . ASN A 1 264 ? 22.403 11.922 1.488 1.00 57.47 264 ASN A CA 1
ATOM 2114 C C . ASN A 1 264 ? 21.309 11.323 2.386 1.00 57.47 264 ASN A C 1
ATOM 2116 O O . ASN A 1 264 ? 21.117 11.815 3.495 1.00 57.47 264 ASN A O 1
ATOM 2120 N N . LEU A 1 265 ? 20.670 10.220 1.979 1.00 46.62 265 LEU A N 1
ATOM 2121 C CA . LEU A 1 265 ? 19.722 9.490 2.827 1.00 46.62 265 LEU A CA 1
ATOM 2122 C C . LEU A 1 265 ? 20.394 8.923 4.081 1.00 46.62 265 LEU A C 1
ATOM 2124 O O . LEU A 1 265 ? 19.841 9.044 5.169 1.00 46.62 265 LEU A O 1
ATOM 2128 N N . ARG A 1 266 ? 21.607 8.365 3.968 1.00 60.88 266 ARG A N 1
ATOM 2129 C CA . ARG A 1 266 ? 22.372 7.875 5.126 1.00 60.88 266 ARG A CA 1
ATOM 2130 C C . ARG A 1 266 ? 22.681 9.001 6.118 1.00 60.88 266 ARG A C 1
ATOM 2132 O O . ARG A 1 266 ? 22.563 8.784 7.318 1.00 60.88 266 ARG A O 1
ATOM 2139 N N . LYS A 1 267 ? 23.038 10.196 5.633 1.00 65.50 267 LYS A N 1
ATOM 2140 C CA . LYS A 1 267 ? 23.260 11.381 6.482 1.00 65.50 267 LYS A CA 1
ATOM 2141 C C . LYS A 1 267 ? 21.972 11.843 7.169 1.00 65.50 267 LYS A C 1
ATOM 2143 O O . LYS A 1 267 ? 21.987 12.060 8.374 1.00 65.50 267 LYS A O 1
ATOM 2148 N N . GLY A 1 268 ? 20.863 11.920 6.430 1.00 52.38 268 GLY A N 1
ATOM 2149 C CA . GLY A 1 268 ? 19.553 12.252 7.000 1.00 52.38 268 GLY A CA 1
ATOM 2150 C C . GLY A 1 268 ? 19.087 11.230 8.042 1.00 52.38 268 GLY A C 1
ATOM 2151 O O . GLY A 1 268 ? 18.549 11.604 9.077 1.00 52.38 268 GLY A O 1
ATOM 2152 N N . PHE A 1 269 ? 19.364 9.944 7.815 1.00 49.62 269 PHE A N 1
ATOM 2153 C CA . PHE A 1 269 ? 19.031 8.870 8.749 1.00 49.62 269 PHE A CA 1
ATOM 2154 C C . PHE A 1 269 ? 19.895 8.892 10.017 1.00 49.62 269 PHE A C 1
ATOM 2156 O O . PHE A 1 269 ? 19.375 8.649 11.101 1.00 49.62 269 PHE A O 1
ATOM 2163 N N . LEU A 1 270 ? 21.190 9.212 9.909 1.00 63.38 270 LEU A N 1
ATOM 2164 C CA . LEU A 1 270 ? 22.064 9.403 11.075 1.00 63.38 270 LEU A CA 1
ATOM 2165 C C . LEU A 1 270 ? 21.607 10.594 11.926 1.00 63.38 270 LEU A C 1
ATOM 2167 O O . LEU A 1 270 ? 21.471 10.448 13.136 1.00 63.38 270 LEU A O 1
ATOM 2171 N N . TRP A 1 271 ? 21.257 11.711 11.282 1.00 72.94 271 TRP A N 1
ATOM 2172 C CA . TRP A 1 271 ? 20.685 12.878 11.957 1.00 72.94 271 TRP A CA 1
ATOM 2173 C C . TRP A 1 271 ? 19.356 12.552 12.655 1.00 72.94 271 TRP A C 1
ATOM 2175 O O . TRP A 1 271 ? 19.125 12.950 13.795 1.00 72.94 271 TRP A O 1
ATOM 2185 N N . LEU A 1 272 ? 18.486 11.771 12.005 1.00 46.41 272 LEU A N 1
ATOM 2186 C CA . LEU A 1 272 ? 17.220 11.334 12.595 1.00 46.41 272 LEU A CA 1
ATOM 2187 C C . LEU A 1 272 ? 17.444 10.375 13.776 1.00 46.41 272 LEU A C 1
ATOM 2189 O O . LEU A 1 272 ? 16.757 10.488 14.788 1.00 46.41 272 LEU A O 1
ATOM 2193 N N . LYS A 1 273 ? 18.426 9.468 13.679 1.00 65.50 273 LYS A N 1
ATOM 2194 C CA . LYS A 1 273 ? 18.823 8.577 14.779 1.00 65.50 273 LYS A CA 1
ATOM 2195 C C . LYS A 1 273 ? 19.313 9.360 15.996 1.00 65.50 273 LYS A C 1
ATOM 2197 O O . LYS A 1 273 ? 18.869 9.062 17.100 1.00 65.50 273 LYS A O 1
ATOM 2202 N N . GLU A 1 274 ? 20.176 10.357 15.803 1.00 68.94 274 GLU A N 1
ATOM 2203 C CA . GLU A 1 274 ? 20.643 11.233 16.890 1.00 68.94 274 GLU A CA 1
ATOM 2204 C C . GLU A 1 274 ? 19.489 12.018 17.519 1.00 68.94 274 GLU A C 1
ATOM 2206 O O . GLU A 1 274 ? 19.402 12.124 18.742 1.00 68.94 274 GLU A O 1
ATOM 2211 N N . LYS A 1 275 ? 18.553 12.510 16.700 1.00 64.88 275 LYS A N 1
ATOM 2212 C CA . LYS A 1 275 ? 17.405 13.283 17.182 1.00 64.88 275 LYS A CA 1
ATOM 2213 C C . LYS A 1 275 ? 16.385 12.434 17.948 1.00 64.88 275 LYS A C 1
ATOM 2215 O O . LYS A 1 275 ? 15.803 12.909 18.916 1.00 64.88 275 LYS A O 1
ATOM 2220 N N . ILE A 1 276 ? 16.182 11.179 17.549 1.00 56.78 276 ILE A N 1
ATOM 2221 C CA . ILE A 1 276 ? 15.332 10.232 18.286 1.00 56.78 276 ILE A CA 1
ATOM 2222 C C . ILE A 1 276 ? 16.027 9.792 19.581 1.00 56.78 276 ILE A C 1
ATOM 2224 O O . ILE A 1 276 ? 15.391 9.759 20.631 1.00 56.78 276 ILE A O 1
ATOM 2228 N N . ALA A 1 277 ? 17.335 9.521 19.540 1.00 65.19 277 ALA A N 1
ATOM 2229 C CA . ALA A 1 277 ? 18.103 9.155 20.729 1.00 65.19 277 ALA A CA 1
ATOM 2230 C C . ALA A 1 277 ? 18.115 10.278 21.782 1.00 65.19 277 ALA A C 1
ATOM 2232 O O . ALA A 1 277 ? 17.970 9.989 22.972 1.00 65.19 277 ALA A O 1
ATOM 2233 N N . SER A 1 278 ? 18.215 11.546 21.360 1.00 65.88 278 SER A N 1
ATOM 2234 C CA . SER A 1 278 ? 18.168 12.698 22.271 1.00 65.88 278 SER A CA 1
ATOM 2235 C C . SER A 1 278 ? 16.784 12.917 22.886 1.00 65.88 278 SER A C 1
ATOM 2237 O O . SER A 1 278 ? 16.680 13.232 24.068 1.00 65.88 278 SER A O 1
ATOM 2239 N N . GLN A 1 279 ? 15.707 12.688 22.130 1.00 60.91 279 GLN A N 1
ATOM 2240 C CA . GLN A 1 279 ? 14.338 12.762 22.654 1.00 60.91 279 GLN A CA 1
ATOM 2241 C C . GLN A 1 279 ? 14.057 11.651 23.672 1.00 60.91 279 GLN A C 1
ATOM 2243 O O . GLN A 1 279 ? 13.503 11.921 24.735 1.00 60.91 279 GLN A O 1
ATOM 2248 N N . ILE A 1 280 ? 14.506 10.422 23.400 1.00 64.94 280 ILE A N 1
ATOM 2249 C CA . ILE A 1 280 ? 14.340 9.296 24.329 1.00 64.94 280 ILE A CA 1
ATOM 2250 C C . ILE A 1 280 ? 15.112 9.547 25.630 1.00 64.94 280 ILE A C 1
ATOM 2252 O O . ILE A 1 280 ? 14.552 9.361 26.707 1.00 64.94 280 ILE A O 1
ATOM 2256 N N . THR A 1 281 ? 16.360 10.026 25.566 1.00 65.06 281 THR A N 1
ATOM 2257 C CA . THR A 1 281 ? 17.128 10.365 26.784 1.00 65.06 281 THR A CA 1
ATOM 2258 C C . THR A 1 281 ? 16.485 11.501 27.575 1.00 65.06 281 THR A C 1
ATOM 2260 O O . THR A 1 281 ? 16.442 11.431 28.802 1.00 65.06 281 THR A O 1
ATOM 2263 N N . ARG A 1 282 ? 15.913 12.504 26.899 1.00 62.59 282 ARG A N 1
ATOM 2264 C CA . ARG A 1 282 ? 15.212 13.613 27.562 1.00 62.59 282 ARG A CA 1
ATOM 2265 C C . ARG A 1 282 ? 13.960 13.139 28.305 1.00 62.59 282 ARG A C 1
ATOM 2267 O O . ARG A 1 282 ? 13.812 13.440 29.484 1.00 62.59 282 ARG A O 1
ATOM 2274 N N . VAL A 1 283 ? 13.127 12.321 27.658 1.00 64.19 283 VAL A N 1
ATOM 2275 C CA . VAL A 1 283 ? 11.915 11.742 28.269 1.00 64.19 283 VAL A CA 1
ATOM 2276 C C . VAL A 1 283 ? 12.261 10.780 29.412 1.00 64.19 283 VAL A C 1
ATOM 2278 O O . VAL A 1 283 ? 11.566 10.745 30.425 1.00 64.19 283 VAL A O 1
ATOM 2281 N N . THR A 1 284 ? 13.354 10.023 29.284 1.00 65.25 284 THR A N 1
ATOM 2282 C CA . THR A 1 284 ? 13.803 9.090 30.330 1.00 65.25 284 THR A CA 1
ATOM 2283 C C . THR A 1 284 ? 14.309 9.838 31.570 1.00 65.25 284 THR A C 1
ATOM 2285 O O . THR A 1 284 ? 13.954 9.470 32.688 1.00 65.25 284 THR A O 1
ATOM 2288 N N . ASN A 1 285 ? 15.068 10.925 31.391 1.00 63.56 285 ASN A N 1
ATOM 2289 C CA . ASN A 1 285 ? 15.517 11.771 32.503 1.00 63.56 285 ASN A CA 1
ATOM 2290 C C . ASN A 1 285 ? 14.359 12.524 33.177 1.00 63.56 285 ASN A C 1
ATOM 2292 O O . ASN A 1 285 ? 14.355 12.659 34.398 1.00 63.56 285 ASN A O 1
ATOM 2296 N N . GLU A 1 286 ? 13.356 12.977 32.418 1.00 64.94 286 GLU A N 1
ATOM 2297 C CA . GLU A 1 286 ? 12.168 13.618 32.998 1.00 64.94 286 GLU A CA 1
ATOM 2298 C C . GLU A 1 286 ? 11.307 12.651 33.819 1.00 64.94 286 GLU A C 1
ATOM 2300 O O . GLU A 1 286 ? 10.794 13.050 34.864 1.00 64.94 286 GLU A O 1
ATOM 2305 N N . ARG A 1 287 ? 11.178 11.382 33.401 1.00 60.91 287 ARG A N 1
ATOM 2306 C CA . ARG A 1 287 ? 10.511 10.355 34.223 1.00 60.91 287 ARG A CA 1
ATOM 2307 C C . ARG A 1 287 ? 11.279 10.081 35.511 1.00 60.91 287 ARG A C 1
ATOM 2309 O O . ARG A 1 287 ? 10.687 10.145 36.579 1.00 60.91 287 ARG A O 1
ATOM 2316 N N . LYS A 1 288 ? 12.599 9.887 35.422 1.00 63.09 288 LYS A N 1
ATOM 2317 C CA . LYS A 1 288 ? 13.437 9.619 36.599 1.00 63.09 288 LYS A CA 1
ATOM 2318 C C . LYS A 1 288 ? 13.369 10.746 37.641 1.00 63.09 288 LYS A C 1
ATOM 2320 O O . LYS A 1 288 ? 13.211 10.471 38.824 1.00 63.09 288 LYS A O 1
ATOM 2325 N N . ASN A 1 289 ? 13.414 12.006 37.203 1.00 61.81 289 ASN A N 1
ATOM 2326 C CA . ASN A 1 289 ? 13.295 13.156 38.107 1.00 61.81 289 ASN A CA 1
ATOM 2327 C C . ASN A 1 289 ? 11.896 13.285 38.736 1.00 61.81 289 ASN A C 1
ATOM 2329 O O . ASN A 1 289 ? 11.766 13.821 39.836 1.00 61.81 289 ASN A O 1
ATOM 2333 N N . ARG A 1 290 ? 10.843 12.817 38.051 1.00 60.72 290 ARG A N 1
ATOM 2334 C CA . ARG A 1 290 ? 9.473 12.826 38.581 1.00 60.72 290 ARG A CA 1
ATOM 2335 C C . ARG A 1 290 ? 9.287 11.741 39.647 1.00 60.72 290 ARG A C 1
ATOM 2337 O O . ARG A 1 290 ? 8.760 12.040 40.714 1.00 60.72 290 ARG A O 1
ATOM 2344 N N . ASP A 1 291 ? 9.825 10.547 39.409 1.00 61.97 291 ASP A N 1
ATOM 2345 C CA . ASP A 1 291 ? 9.767 9.423 40.354 1.00 61.97 291 ASP A CA 1
ATOM 2346 C C . ASP A 1 291 ? 10.589 9.698 41.638 1.00 61.97 291 ASP A C 1
ATOM 2348 O O . ASP A 1 291 ? 10.157 9.372 42.748 1.00 61.97 291 ASP A O 1
ATOM 2352 N N . GLU A 1 292 ? 11.743 10.372 41.526 1.00 61.03 292 GLU A N 1
ATOM 2353 C CA . GLU A 1 292 ? 12.521 10.847 42.688 1.00 61.03 292 GLU A CA 1
ATOM 2354 C C . GLU A 1 292 ? 11.801 11.978 43.458 1.00 61.03 292 GLU A C 1
ATOM 2356 O O . GLU A 1 292 ? 11.834 12.025 44.688 1.00 61.03 292 GLU A O 1
ATOM 2361 N N . GLY A 1 293 ? 11.084 12.869 42.766 1.00 59.69 293 GLY A N 1
ATOM 2362 C CA . GLY A 1 293 ? 10.288 13.924 43.406 1.00 59.69 293 GLY A CA 1
ATOM 2363 C C . GLY A 1 293 ? 9.078 13.399 44.192 1.00 59.69 293 GLY A C 1
ATOM 2364 O O . GLY A 1 293 ? 8.765 13.914 45.272 1.00 59.69 293 GLY A O 1
ATOM 2365 N N . ASP A 1 294 ? 8.414 12.363 43.680 1.00 59.47 294 ASP A N 1
ATOM 2366 C CA . ASP A 1 294 ? 7.237 11.764 44.320 1.00 59.47 294 ASP A CA 1
ATOM 2367 C C . ASP A 1 294 ? 7.616 10.874 45.515 1.00 59.47 294 ASP A C 1
ATOM 2369 O O . ASP A 1 294 ? 6.921 10.873 46.537 1.00 59.47 294 ASP A O 1
ATOM 2373 N N . THR A 1 295 ? 8.769 10.201 45.460 1.00 60.28 295 THR A N 1
ATOM 2374 C CA . THR A 1 295 ? 9.304 9.428 46.597 1.00 60.28 295 THR A CA 1
ATOM 2375 C C . THR A 1 295 ? 9.724 10.317 47.769 1.00 60.28 295 THR A C 1
ATOM 2377 O O . THR A 1 295 ? 9.438 9.976 48.920 1.00 60.28 295 THR A O 1
ATOM 2380 N N . ILE A 1 296 ? 10.308 11.493 47.513 1.00 60.94 296 ILE A N 1
ATOM 2381 C CA . ILE A 1 296 ? 10.637 12.466 48.572 1.00 60.94 296 ILE A CA 1
ATOM 2382 C C . ILE A 1 296 ? 9.357 13.005 49.235 1.00 60.94 296 ILE A C 1
ATOM 2384 O O . ILE A 1 296 ? 9.249 13.003 50.463 1.00 60.94 296 ILE A O 1
ATOM 2388 N N . LYS A 1 297 ? 8.342 13.383 48.444 1.00 59.84 297 LYS A N 1
ATOM 2389 C CA . LYS A 1 297 ? 7.052 13.867 48.977 1.00 59.84 297 LYS A CA 1
ATOM 2390 C C . LYS A 1 297 ? 6.283 12.804 49.761 1.00 59.84 297 LYS A C 1
ATOM 2392 O O . LYS A 1 297 ? 5.603 13.142 50.731 1.00 59.84 297 LYS A O 1
ATOM 2397 N N . SER A 1 298 ? 6.367 11.541 49.348 1.00 59.25 298 SER A N 1
ATOM 2398 C CA . SER A 1 298 ? 5.766 10.417 50.072 1.00 59.25 298 SER A CA 1
ATOM 2399 C C . SER A 1 298 ? 6.400 10.241 51.454 1.00 59.25 298 SER A C 1
ATOM 2401 O O . SER A 1 298 ? 5.692 10.123 52.453 1.00 59.25 298 SER A O 1
ATOM 2403 N N . ASN A 1 299 ? 7.731 10.284 51.523 1.00 60.00 299 ASN A N 1
ATOM 2404 C CA . ASN A 1 299 ? 8.476 10.046 52.758 1.00 60.00 299 ASN A CA 1
ATOM 2405 C C . ASN A 1 299 ? 8.278 11.180 53.789 1.00 60.00 299 ASN A C 1
ATOM 2407 O O . ASN A 1 299 ? 8.183 10.931 54.992 1.00 60.00 299 ASN A O 1
ATOM 2411 N N . ASP A 1 300 ? 8.126 12.426 53.327 1.00 59.81 300 ASP A N 1
ATOM 2412 C CA . ASP A 1 300 ? 7.791 13.559 54.202 1.00 59.81 300 ASP A CA 1
ATOM 2413 C C . ASP A 1 300 ? 6.353 13.496 54.738 1.00 59.81 300 ASP A C 1
ATOM 2415 O O . ASP A 1 300 ? 6.119 13.800 55.911 1.00 59.81 300 ASP A O 1
ATOM 2419 N N . LYS A 1 301 ? 5.386 13.042 53.929 1.00 59.88 301 LYS A N 1
ATOM 2420 C CA . LYS A 1 301 ? 4.006 12.817 54.397 1.00 59.88 301 LYS A CA 1
ATOM 2421 C C . LYS A 1 301 ? 3.934 11.702 55.439 1.00 59.88 301 LYS A C 1
ATOM 2423 O O . LYS A 1 301 ? 3.230 11.848 56.437 1.00 59.88 301 LYS A O 1
ATOM 2428 N N . GLU A 1 302 ? 4.691 10.624 55.249 1.00 58.09 302 GLU A N 1
ATOM 2429 C CA . GLU A 1 302 ? 4.730 9.512 56.201 1.00 58.09 302 GLU A CA 1
ATOM 2430 C C . GLU A 1 302 ? 5.359 9.929 57.545 1.00 58.09 302 GLU A C 1
ATOM 2432 O O . GLU A 1 302 ? 4.847 9.581 58.613 1.00 58.09 302 GLU A O 1
ATOM 2437 N N . LYS A 1 303 ? 6.407 10.765 57.520 1.00 59.72 303 LYS A N 1
ATOM 2438 C CA . LYS A 1 303 ? 6.995 11.354 58.738 1.00 59.72 303 LYS A CA 1
ATOM 2439 C C . LYS A 1 303 ? 6.053 12.319 59.459 1.00 59.72 303 LYS A C 1
ATOM 2441 O O . LYS A 1 303 ? 6.099 12.391 60.688 1.00 59.72 303 LYS A O 1
ATOM 2446 N N . LEU A 1 304 ? 5.203 13.044 58.729 1.00 55.88 304 LEU A N 1
ATOM 2447 C CA . LEU A 1 304 ? 4.219 13.957 59.317 1.00 55.88 304 LEU A CA 1
ATOM 2448 C C . LEU A 1 304 ? 3.057 13.200 59.987 1.00 55.88 304 LEU A C 1
ATOM 2450 O O . LEU A 1 304 ? 2.572 13.633 61.030 1.00 55.88 304 LEU A O 1
ATOM 2454 N N . CYS A 1 305 ? 2.652 12.049 59.440 1.00 58.84 305 CYS A N 1
ATOM 2455 C CA . CYS A 1 305 ? 1.619 11.188 60.028 1.00 58.84 305 CYS A CA 1
ATOM 2456 C C . CYS A 1 305 ? 2.077 10.436 61.286 1.00 58.84 305 CYS A C 1
ATOM 2458 O O . CYS A 1 305 ? 1.246 10.172 62.144 1.00 58.84 305 CYS A O 1
ATOM 2460 N N . ARG A 1 306 ? 3.372 10.127 61.444 1.00 59.03 306 ARG A N 1
ATOM 2461 C CA . ARG A 1 306 ? 3.900 9.480 62.667 1.00 59.03 306 ARG A CA 1
ATOM 2462 C C . ARG A 1 306 ? 4.148 10.438 63.842 1.00 59.03 306 ARG A C 1
ATOM 2464 O O . ARG A 1 306 ? 4.571 9.989 64.901 1.00 59.03 306 ARG A O 1
ATOM 2471 N N . ARG A 1 307 ? 3.957 11.750 63.657 1.00 56.78 307 ARG A N 1
ATOM 2472 C CA . ARG A 1 307 ? 4.161 12.783 64.695 1.00 56.78 307 ARG A CA 1
ATOM 2473 C C . ARG A 1 307 ? 2.862 13.304 65.329 1.00 56.78 307 ARG A C 1
ATOM 2475 O O . ARG A 1 307 ? 2.933 14.239 66.123 1.00 56.78 307 ARG A O 1
ATOM 2482 N N . LYS A 1 308 ? 1.707 12.733 64.985 1.00 49.16 308 LYS A N 1
ATOM 2483 C CA . LYS A 1 308 ? 0.419 12.965 65.657 1.00 49.16 308 LYS A CA 1
ATOM 2484 C C . LYS A 1 308 ? 0.008 11.711 66.408 1.00 49.16 308 LYS A C 1
ATOM 2486 O O . LYS A 1 308 ? -0.630 11.882 67.463 1.00 49.16 308 LYS A O 1
#

Sequence (308 aa):
MMDYLEGFLIGPVWSDTDYRSRRHFSAHVFLAAMMAAAFVLLTLYPNLAARVIVIKWPLPPILLIILLLLNPFISILYRRLPFFVRPLLLLIYLLKYLLLFYWLVHVFTPLVTFEKESFLSMLYARMDSHIEVSLEKIAESGGIFVTVAGVLAGGLWVIAEGLAIVAILVIVPLLAIFLCKSIQYLIDRGTKYLLDRELERVASFRSSEIVGATTYEEMTAVKEPAPPIRKRSLKVETRKKKIKAALGRTAAAVLAFLTRMFRNLRKGFLWLKEKIASQITRVTNERKNRDEGDTIKSNDKEKLCRRK

Secondary structure (DSSP, 8-state):
-HHHHHHHHH-TTT--SGGGTS--HHHHHHHHHHHHHHHHHHHH-HHHHHHH--S-TTHHHHHHHHHHHHHHHHHHHHTTS-GGGHHHHHHHHHHHHHHHHHHHHHHHGGG----SS-HHHHHHHHHHHHHHHHHHHHGGG-SHHHHHHHHHHHHHHHHHHHHHHHHHHHHHHHHHHHHHHHHHHHHHHHHHHHHHHHHHHHHHHHHHHHHHHHHHHHHT-S------TTHHHHHHHHHHHHHHHHHHHHHHHHHHHHHHHHHHHHHHHHHHHHHHHHHHHHHHHHHHHHHHHHHHHHHHHHHHHTT-

pLDDT: mean 71.03, std 14.51, range [40.59, 92.31]

Radius of gyration: 32.9 Å; chains: 1; bounding box: 74×37×129 Å

Foldseek 3Di:
DVLCLCCVLLHDLLRPGCSVVDDPLVVLLVLLVVLLVVLVVCLVCVVVVVVVLPDDPPPLVVVLVVLLLCSLVLSVVLVVDDPVCNVVSSVSSVVSLVSLSSVVSVVCVVVDDDDPDDPVVVLVVQLVVLLVVLLVVQVVVPDPVSNVRSNVRSVVVSVVVVVVVVVCSSVVSSVSVVVSVVSSVVSNVVVVVVVVVVVVVVVVVVVVVVVVVVVVVVVPVPDDDDDDPPPPVVVVVVVVVVVVVVVVVVVVVSVVVVVVVVVVVVVVVVVVVVVVVVVVVVVVVVVVVVVVVVVVVVVVVVVVVVVD